Protein AF-A0A355F9Q8-F1 (afdb_monomer_lite)

Foldseek 3Di:
DDDDDDDDDDDDDDDDDDDDDDDDDDDDDDDDDDDDDDDDDDDDDDDDDDDDDPDDDPPVVVVPPDDDPPPPPPDPDDQWADFPVNQVVVLVVCFVVQAQWAQQFKDFPAQQAVHGEPPVQARVQGHGWGFHGWDDDFQWIWGATPPQKIKIKHQTGAKDWDKDFLPDDDDPQWGMWGQIPVRIITIIGGPVRHMDIYMDGNVCQCVDPVHVQFADECPDPPNDPVLLCVQCPPDDDDVQVVVPPRSHYGGDDD

pLDDT: mean 76.21, std 28.49, range [24.59, 98.81]

Secondary structure (DSSP, 8-state):
-------------------------------------------------------S-SSTTTTTS--------------S---HHHHHHHHHHHHHHHTT-BEEEEEES---SSS---HHHHHHHHTT-BEEEEEEETTEEEEEETTTEEEEEE-TTT-EEEEEETTSPPPTTEEEEEEETTSEEEEEE-TT---EEEEEEGGGGGGSTTTTT--B-TTSTT-SHHHHHHHHTT--S-HHHHHT-TTTBSS---

Structure (mmCIF, N/CA/C/O backbone):
data_AF-A0A355F9Q8-F1
#
_entry.id   AF-A0A355F9Q8-F1
#
loop_
_atom_site.group_PDB
_atom_site.id
_atom_site.type_symbol
_atom_site.label_atom_id
_atom_site.label_alt_id
_atom_site.label_comp_id
_atom_site.label_asym_id
_atom_site.label_entity_id
_atom_site.label_seq_id
_atom_site.pdbx_PDB_ins_code
_atom_site.Cartn_x
_atom_site.Cartn_y
_atom_site.Cartn_z
_atom_site.occupancy
_atom_site.B_iso_or_equiv
_atom_site.auth_seq_id
_atom_site.auth_comp_id
_atom_site.auth_asym_id
_atom_site.auth_atom_id
_atom_site.pdbx_PDB_model_num
ATOM 1 N N . ARG A 1 1 ? -20.442 43.229 -33.196 1.00 44.03 1 ARG A N 1
ATOM 2 C CA . ARG A 1 1 ? -20.095 44.607 -33.638 1.00 44.03 1 ARG A CA 1
ATOM 3 C C . ARG A 1 1 ? -21.041 45.575 -32.925 1.00 44.03 1 ARG A C 1
ATOM 5 O O . ARG A 1 1 ? -22.236 45.381 -33.080 1.00 44.03 1 ARG A O 1
ATOM 12 N N . ARG A 1 2 ? -20.494 46.591 -32.226 1.00 33.94 2 ARG A N 1
ATOM 13 C CA . ARG A 1 2 ? -21.169 47.585 -31.339 1.00 33.94 2 ARG A CA 1
ATOM 14 C C . ARG A 1 2 ? -21.669 46.959 -30.013 1.00 33.94 2 ARG A C 1
ATOM 16 O O . ARG A 1 2 ? -22.124 45.830 -30.055 1.00 33.94 2 ARG A O 1
ATOM 23 N N . LEU A 1 3 ? -21.558 47.541 -28.813 1.00 34.22 3 LEU A N 1
ATOM 24 C CA . LEU A 1 3 ? -21.302 48.907 -28.325 1.00 34.22 3 LEU A CA 1
ATOM 25 C C . LEU A 1 3 ? -20.506 48.876 -26.985 1.00 34.22 3 LEU A C 1
ATOM 27 O O . LEU A 1 3 ? -20.730 47.983 -26.179 1.00 34.22 3 LEU A O 1
ATOM 31 N N . VAL A 1 4 ? -19.619 49.872 -26.793 1.00 36.97 4 VAL A N 1
ATOM 32 C CA . VAL A 1 4 ? -19.469 50.811 -25.636 1.00 36.97 4 VAL A CA 1
ATOM 33 C C . VAL A 1 4 ? -19.690 50.238 -24.213 1.00 36.97 4 VAL A C 1
ATOM 35 O O . VAL A 1 4 ? -20.764 49.744 -23.923 1.00 36.97 4 VAL A O 1
ATOM 38 N N . GLY A 1 5 ? -18.793 50.290 -23.216 1.00 33.97 5 GLY A N 1
ATOM 39 C CA . GLY A 1 5 ? -17.791 51.291 -22.826 1.00 33.97 5 GLY A CA 1
ATOM 40 C C . GLY A 1 5 ? -18.244 52.043 -21.553 1.00 33.97 5 GLY A C 1
ATOM 41 O O . GLY A 1 5 ? -19.207 52.793 -21.639 1.00 33.97 5 GLY A O 1
ATOM 42 N N . ARG A 1 6 ? -17.574 51.854 -20.396 1.00 33.38 6 ARG A N 1
ATOM 43 C CA . ARG A 1 6 ? -17.512 52.744 -19.190 1.00 33.38 6 ARG A CA 1
ATOM 44 C C . ARG A 1 6 ? -16.682 52.037 -18.095 1.00 33.38 6 ARG A C 1
ATOM 46 O O . ARG A 1 6 ? -16.993 50.910 -17.745 1.00 33.38 6 ARG A O 1
ATOM 53 N N . LEU A 1 7 ? -15.472 52.484 -17.745 1.00 32.31 7 LEU A N 1
ATOM 54 C CA . LEU A 1 7 ? -15.058 53.612 -16.881 1.00 32.31 7 LEU A CA 1
ATOM 55 C C . LEU A 1 7 ? -15.289 53.420 -15.363 1.00 32.31 7 LEU A C 1
ATOM 57 O O . LEU A 1 7 ? -16.409 53.531 -14.891 1.00 32.31 7 LEU A O 1
ATOM 61 N N . ARG A 1 8 ? -14.146 53.238 -14.670 1.00 32.03 8 ARG A N 1
ATOM 62 C CA . ARG A 1 8 ? -13.655 53.806 -13.387 1.00 32.03 8 ARG A CA 1
ATOM 63 C C . ARG A 1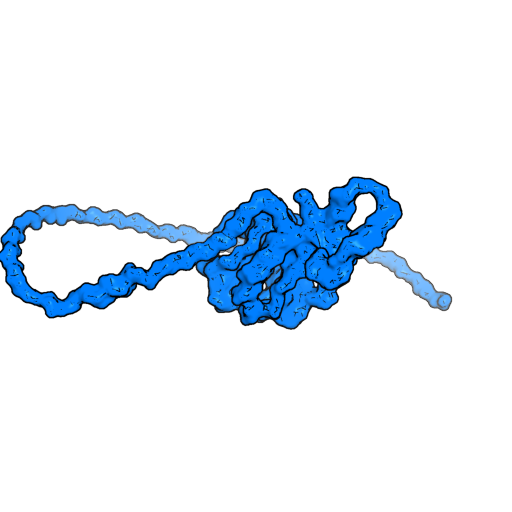 8 ? -14.576 53.890 -12.157 1.00 32.03 8 ARG A C 1
ATOM 65 O O . ARG A 1 8 ? -15.636 54.493 -12.206 1.00 32.03 8 ARG A O 1
ATOM 72 N N . GLY A 1 9 ? -14.004 53.542 -10.996 1.00 28.33 9 GLY A N 1
ATOM 73 C CA . GLY A 1 9 ? -14.391 54.154 -9.718 1.00 28.33 9 GLY A CA 1
ATOM 74 C C . GLY A 1 9 ? -13.983 53.372 -8.472 1.00 28.33 9 GLY A C 1
ATOM 75 O O . GLY A 1 9 ? -14.660 52.430 -8.089 1.00 28.33 9 GLY A O 1
ATOM 76 N N . SER A 1 10 ? -12.901 53.792 -7.814 1.00 34.09 10 SER A N 1
ATOM 77 C CA . SER A 1 10 ? -12.582 53.439 -6.424 1.00 34.09 10 SER A CA 1
ATOM 78 C C . SER A 1 10 ? -13.595 54.061 -5.463 1.00 34.09 10 SER A C 1
ATOM 80 O O . SER A 1 10 ? -13.978 55.193 -5.736 1.00 34.09 10 SER A O 1
ATOM 82 N N . GLN A 1 11 ? -13.875 53.453 -4.304 1.00 32.56 11 GLN A N 1
ATOM 83 C CA . GLN A 1 11 ? -14.013 54.159 -3.016 1.00 32.56 11 GLN A CA 1
ATOM 84 C C . GLN A 1 11 ? -14.010 53.182 -1.830 1.00 32.56 11 GLN A C 1
ATOM 86 O O . GLN A 1 11 ? -14.485 52.053 -1.904 1.00 32.56 11 GLN A O 1
ATOM 91 N N . ARG A 1 12 ? -13.406 53.664 -0.743 1.00 32.81 12 ARG A N 1
ATOM 92 C CA . ARG A 1 12 ? -13.287 53.065 0.588 1.00 32.81 12 ARG A CA 1
ATOM 93 C C . ARG A 1 12 ? -14.540 53.390 1.404 1.00 32.81 12 ARG A C 1
ATOM 95 O O . ARG A 1 12 ? -15.027 54.504 1.288 1.00 32.81 12 ARG A O 1
ATOM 102 N N . HIS A 1 13 ? -14.922 52.531 2.349 1.00 31.80 13 HIS A N 1
ATOM 103 C CA . HIS A 1 13 ? -15.615 52.970 3.566 1.00 31.80 13 HIS A CA 1
ATOM 104 C C . HIS A 1 13 ? -15.163 52.167 4.798 1.00 31.80 13 HIS A C 1
ATOM 106 O O . HIS A 1 13 ? -15.067 50.944 4.771 1.00 31.80 13 HIS A O 1
ATOM 112 N N . ARG A 1 14 ? -14.835 52.922 5.854 1.00 30.75 14 ARG A N 1
ATOM 113 C CA . ARG A 1 14 ? -14.599 52.526 7.255 1.00 30.75 14 ARG A CA 1
ATOM 114 C C . ARG A 1 14 ? -15.931 52.489 8.016 1.00 30.75 14 ARG A C 1
ATOM 116 O O . ARG A 1 14 ? -16.780 53.289 7.662 1.00 30.75 14 ARG A O 1
ATOM 123 N N . PHE A 1 15 ? -16.012 51.704 9.098 1.00 30.52 15 PHE A N 1
ATOM 124 C CA . PHE A 1 15 ? -16.562 51.999 10.453 1.00 30.52 15 PHE A CA 1
ATOM 125 C C . PHE A 1 15 ? -16.241 50.739 11.314 1.00 30.52 15 PHE A C 1
ATOM 127 O O . PHE A 1 15 ? -16.522 49.638 10.860 1.00 30.52 15 PHE A O 1
ATOM 134 N N . ALA A 1 16 ? -15.351 50.755 12.327 1.00 29.48 16 ALA A N 1
ATOM 135 C CA . ALA A 1 16 ? -15.519 51.165 13.744 1.00 29.48 16 ALA A CA 1
ATOM 136 C C . ALA A 1 16 ? -16.671 50.410 14.455 1.00 29.48 16 ALA A C 1
ATOM 138 O O . ALA A 1 16 ? -17.728 50.281 13.863 1.00 29.48 16 ALA A O 1
ATOM 139 N N . ALA A 1 17 ? -16.629 49.931 15.703 1.00 29.53 17 ALA A N 1
ATOM 140 C CA . ALA A 1 17 ? -15.652 49.801 16.789 1.00 29.53 17 ALA A CA 1
ATOM 141 C C . ALA A 1 17 ? -16.337 48.991 17.933 1.00 29.53 17 ALA A C 1
ATOM 143 O O . ALA A 1 17 ? -17.543 48.772 17.876 1.00 29.53 17 ALA A O 1
ATOM 144 N N . ALA A 1 18 ? -15.571 48.692 18.993 1.00 30.33 18 ALA A N 1
ATOM 145 C CA . ALA A 1 18 ? -15.987 48.507 20.399 1.00 30.33 18 ALA A CA 1
ATOM 146 C C . ALA A 1 18 ? -16.194 47.082 20.970 1.00 30.33 18 ALA A C 1
ATOM 148 O O . ALA A 1 18 ? -17.136 46.376 20.633 1.00 30.33 18 ALA A O 1
ATOM 149 N N . GLY A 1 19 ? -15.362 46.767 21.978 1.00 27.36 19 GLY A N 1
ATOM 150 C CA . GLY A 1 19 ? -15.856 46.306 23.285 1.00 27.36 19 GLY A CA 1
ATOM 151 C C . GLY A 1 19 ? -15.575 44.856 23.698 1.00 27.36 19 GLY A C 1
ATOM 152 O O . GLY A 1 19 ? -16.417 43.992 23.498 1.00 27.36 19 GLY A O 1
ATOM 153 N N . GLY A 1 20 ? -14.447 44.609 24.382 1.00 24.59 20 GLY A N 1
ATOM 154 C CA . GLY A 1 20 ? -14.385 43.575 25.441 1.00 24.59 20 GLY A CA 1
ATOM 155 C C . GLY A 1 20 ? -15.133 44.046 26.711 1.00 24.59 20 GLY A C 1
ATOM 156 O O . GLY A 1 20 ? -15.807 45.073 26.613 1.00 24.59 20 GLY A O 1
ATOM 157 N N . PRO A 1 21 ? -14.977 43.436 27.915 1.00 43.25 21 PRO A N 1
ATOM 158 C CA . PRO A 1 21 ? -13.879 42.551 28.334 1.00 43.25 21 PRO A CA 1
ATOM 159 C C . PRO A 1 21 ? -14.247 41.345 29.258 1.00 43.25 21 PRO A C 1
ATOM 161 O O . PRO A 1 21 ? -15.357 41.224 29.753 1.00 43.25 21 PRO A O 1
ATOM 164 N N . LEU A 1 22 ? -13.231 40.489 29.484 1.00 28.84 22 LEU A N 1
ATOM 165 C CA . LEU A 1 22 ? -12.793 39.830 30.741 1.00 28.84 22 LEU A CA 1
ATOM 166 C C . LEU A 1 22 ? -13.827 39.146 31.672 1.00 28.84 22 LEU A C 1
ATOM 168 O O . LEU A 1 22 ? -14.675 39.813 32.242 1.00 28.84 22 LEU A O 1
ATOM 172 N N . GLN A 1 23 ? -13.589 37.879 32.053 1.00 29.30 23 GLN A N 1
ATOM 173 C CA . GLN A 1 23 ? -12.795 37.557 33.258 1.00 29.30 23 GLN A CA 1
ATOM 174 C C . GLN A 1 23 ? -12.569 36.046 33.453 1.00 29.30 23 GLN A C 1
ATOM 176 O O . GLN A 1 23 ? -13.449 35.216 33.247 1.00 29.30 23 GLN A O 1
ATOM 181 N N . ALA A 1 24 ? -11.350 35.727 33.886 1.00 30.19 24 ALA A N 1
ATOM 182 C CA . ALA A 1 24 ? -10.883 34.436 34.372 1.00 30.19 24 ALA A CA 1
ATOM 183 C C . ALA A 1 24 ? -11.046 34.335 35.899 1.00 30.19 24 ALA A C 1
ATOM 185 O O . ALA A 1 24 ? -10.974 35.360 36.568 1.00 30.19 24 ALA A O 1
ATOM 186 N N . CYS A 1 25 ? -11.182 33.115 36.432 1.00 26.77 25 CYS A N 1
ATOM 187 C CA . CYS A 1 25 ? -10.863 32.659 37.803 1.00 26.77 25 CYS A CA 1
ATOM 188 C C . CYS A 1 25 ? -11.333 31.188 37.905 1.00 26.77 25 CYS A C 1
ATOM 190 O O . CYS A 1 25 ? -12.334 30.842 37.298 1.00 26.77 25 CYS A O 1
ATOM 192 N N . LEU A 1 26 ? -10.749 30.236 38.630 1.00 29.36 26 LEU A N 1
ATOM 193 C CA . LEU A 1 26 ? -9.599 30.174 39.523 1.00 29.36 26 LEU A CA 1
ATOM 194 C C . LEU A 1 26 ? -9.306 28.676 39.741 1.00 29.36 26 LEU A C 1
ATOM 196 O O . LEU A 1 26 ? -10.220 27.872 39.916 1.00 29.36 26 LEU A O 1
ATOM 200 N N . LEU A 1 27 ? -8.024 28.322 39.775 1.00 29.89 27 LEU A N 1
ATOM 201 C CA . LEU A 1 27 ? -7.518 27.059 40.310 1.00 29.89 27 LEU A CA 1
ATOM 202 C C . LEU A 1 27 ? -7.838 26.956 41.812 1.00 29.89 27 LEU A C 1
ATOM 204 O O . LEU A 1 27 ? -7.548 27.883 42.568 1.00 29.89 27 LEU A O 1
ATOM 208 N N . ARG A 1 28 ? -8.328 25.798 42.268 1.00 28.22 28 ARG A N 1
ATOM 209 C CA . ARG A 1 28 ? -8.276 25.394 43.682 1.00 28.22 28 ARG A CA 1
ATOM 210 C C . ARG A 1 28 ? -7.835 23.937 43.813 1.00 28.22 28 ARG A C 1
ATOM 212 O O . ARG A 1 28 ? -8.490 23.030 43.315 1.00 28.22 28 ARG A O 1
ATOM 219 N N . ARG A 1 29 ? -6.716 23.748 44.519 1.00 33.41 29 ARG A N 1
ATOM 220 C CA . ARG A 1 29 ? -6.329 22.500 45.196 1.00 33.41 29 ARG A CA 1
ATOM 221 C C . ARG A 1 29 ? -7.109 22.374 46.514 1.00 33.41 29 ARG A C 1
ATOM 223 O O . ARG A 1 29 ? -7.458 23.392 47.109 1.00 33.41 29 ARG A O 1
ATOM 230 N N . PRO A 1 30 ? -7.277 21.147 47.012 1.00 36.09 30 PRO A N 1
ATOM 231 C CA . PRO A 1 30 ? -6.766 20.780 48.339 1.00 36.09 30 PRO A CA 1
ATOM 232 C C . PRO A 1 30 ? -5.962 19.467 48.216 1.00 36.09 30 PRO A C 1
ATOM 234 O O . PRO A 1 30 ? -6.073 18.768 47.218 1.00 36.09 30 PRO A O 1
ATOM 237 N N . GLY A 1 31 ? -5.070 19.043 49.100 1.00 29.12 31 GLY A N 1
ATOM 238 C CA . GLY A 1 31 ? -4.847 19.312 50.515 1.00 29.12 31 GLY A CA 1
ATOM 239 C C . GLY A 1 31 ? -4.374 17.973 51.096 1.00 29.12 31 GLY A C 1
ATOM 240 O O . GLY A 1 31 ? -5.028 16.955 50.894 1.00 29.12 31 GLY A O 1
ATOM 241 N N . GLN A 1 32 ? -3.189 17.950 51.702 1.00 32.19 32 GLN A N 1
ATOM 242 C CA . GLN A 1 32 ? -2.597 16.766 52.326 1.00 32.19 32 GLN A CA 1
ATOM 243 C C . GLN A 1 32 ? -3.365 16.371 53.596 1.00 32.19 32 GLN A C 1
ATOM 245 O O . GLN A 1 32 ? -3.796 17.247 54.340 1.00 32.19 32 GLN A O 1
ATOM 250 N N . ALA A 1 33 ? -3.426 15.072 53.894 1.00 31.00 33 ALA A N 1
ATOM 251 C CA . ALA A 1 33 ? -3.584 14.572 55.257 1.00 31.00 33 ALA A CA 1
ATOM 252 C C . ALA A 1 33 ? -2.802 13.257 55.407 1.00 31.00 33 ALA A C 1
ATOM 254 O O . ALA A 1 33 ? -3.189 12.215 54.884 1.00 31.00 33 ALA A O 1
ATOM 255 N N . GLN A 1 34 ? -1.664 13.340 56.096 1.00 31.73 34 GLN A N 1
ATOM 256 C CA . GLN A 1 34 ? -1.017 12.206 56.748 1.00 31.73 34 GLN A CA 1
ATOM 257 C C . GLN A 1 34 ? -1.707 11.978 58.097 1.00 31.73 34 GLN A C 1
ATOM 259 O O . GLN A 1 34 ? -1.949 12.937 58.827 1.00 31.73 34 GLN A O 1
ATOM 264 N N . ALA A 1 35 ? -1.945 10.721 58.460 1.00 33.50 35 ALA A N 1
ATOM 265 C CA . ALA A 1 35 ? -2.163 10.325 59.844 1.00 33.50 35 ALA A CA 1
ATOM 266 C C . ALA A 1 35 ? -1.406 9.021 60.114 1.00 33.50 35 ALA A C 1
ATOM 268 O O . ALA A 1 35 ? -1.711 7.962 59.570 1.00 33.50 35 ALA A O 1
ATOM 269 N N . HIS A 1 36 ? -0.374 9.150 60.944 1.00 29.86 36 HIS A N 1
ATOM 270 C CA . HIS A 1 36 ? 0.238 8.075 61.708 1.00 29.86 36 HIS A CA 1
ATOM 271 C C . HIS A 1 36 ? -0.802 7.373 62.582 1.00 29.86 36 HIS A C 1
ATOM 273 O O . HIS A 1 36 ? -1.559 8.066 63.249 1.00 29.86 36 HIS A O 1
ATOM 279 N N . LEU A 1 37 ? -0.704 6.049 62.724 1.00 33.62 37 LEU A N 1
ATOM 280 C CA . LEU A 1 37 ? -0.862 5.378 64.017 1.00 33.62 37 LEU A CA 1
ATOM 281 C C . LEU A 1 37 ? 0.046 4.139 64.082 1.00 33.62 37 LEU A C 1
ATOM 283 O O . LEU A 1 37 ? 0.273 3.441 63.097 1.00 33.62 37 LEU A O 1
ATOM 287 N N . ARG A 1 38 ? 0.641 3.973 65.264 1.00 29.84 38 ARG A N 1
ATOM 288 C CA . ARG A 1 38 ? 1.669 3.009 65.672 1.00 29.84 38 ARG A CA 1
ATOM 289 C C . ARG A 1 38 ? 1.048 1.741 66.268 1.00 29.84 38 ARG A C 1
ATOM 291 O O . ARG A 1 38 ? -0.009 1.827 66.878 1.00 29.84 38 ARG A O 1
ATOM 298 N N . GLY A 1 39 ? 1.859 0.676 66.288 1.00 28.25 39 GLY A N 1
ATOM 299 C CA . GLY A 1 39 ? 1.867 -0.382 67.319 1.00 28.25 39 GLY A CA 1
ATOM 300 C C . GLY A 1 39 ? 0.901 -1.542 67.053 1.00 28.25 39 GLY A C 1
ATOM 301 O O . GLY A 1 39 ? -0.156 -1.334 66.490 1.00 28.25 39 GLY A O 1
ATOM 302 N N . SER A 1 40 ? 1.179 -2.796 67.406 1.00 32.66 40 SER A N 1
ATOM 303 C CA . SER A 1 40 ? 2.244 -3.384 68.224 1.00 32.66 40 SER A CA 1
ATOM 304 C C . SER A 1 40 ? 2.240 -4.912 68.053 1.00 32.66 40 SER A C 1
ATOM 306 O O . SER A 1 40 ? 1.267 -5.503 67.599 1.00 32.66 40 SER A O 1
ATOM 308 N N . ARG A 1 41 ? 3.364 -5.525 68.430 1.00 31.02 41 ARG A N 1
ATOM 309 C CA . ARG A 1 41 ? 3.698 -6.958 68.414 1.00 31.02 41 ARG A CA 1
ATOM 310 C C . ARG A 1 41 ? 2.878 -7.816 69.398 1.00 31.02 41 ARG A C 1
ATOM 312 O O . ARG A 1 41 ? 2.471 -7.316 70.439 1.00 31.02 41 ARG A O 1
ATOM 319 N N . GLY A 1 42 ? 2.840 -9.124 69.117 1.00 29.66 42 GLY A N 1
ATOM 320 C CA . GLY A 1 42 ? 2.604 -10.253 70.043 1.00 29.66 42 GLY A CA 1
ATOM 321 C C . GLY A 1 42 ? 2.293 -11.518 69.221 1.00 29.66 42 GLY A C 1
ATOM 322 O O . GLY A 1 42 ? 1.251 -11.554 68.589 1.00 29.66 42 GLY A O 1
ATOM 323 N N . HIS A 1 43 ? 3.236 -12.396 68.853 1.00 29.30 43 HIS A N 1
ATOM 324 C CA . HIS A 1 43 ? 3.901 -13.486 69.597 1.00 29.30 43 HIS A CA 1
ATOM 325 C C . HIS A 1 43 ? 2.979 -14.567 70.197 1.00 29.30 43 HIS A C 1
ATOM 327 O O . HIS A 1 43 ? 2.288 -14.306 71.173 1.00 29.30 43 HIS A O 1
ATOM 333 N N . GLY A 1 44 ? 3.128 -15.796 69.675 1.00 27.28 44 GLY A N 1
ATOM 334 C CA . GLY A 1 44 ? 3.097 -17.045 70.449 1.00 27.28 44 GLY A CA 1
ATOM 335 C C . GLY A 1 44 ? 1.880 -17.955 70.255 1.00 27.28 44 GLY A C 1
ATOM 336 O O . GLY A 1 44 ? 0.768 -17.561 70.578 1.00 27.28 44 GLY A O 1
ATOM 337 N N . GLY A 1 45 ? 2.118 -19.199 69.819 1.00 28.95 45 GLY A N 1
ATOM 338 C CA . GLY A 1 45 ? 1.167 -20.304 69.996 1.00 28.95 45 GLY A CA 1
ATOM 339 C C . GLY A 1 45 ? 1.252 -21.399 68.936 1.00 28.95 45 GLY A C 1
ATOM 340 O O . GLY A 1 45 ? 0.506 -21.371 67.965 1.00 28.95 45 GLY A O 1
ATOM 341 N N . GLU A 1 46 ? 2.159 -22.359 69.129 1.00 29.88 46 GLU A N 1
ATOM 342 C CA . GLU A 1 46 ? 2.182 -23.641 68.417 1.00 29.88 46 GLU A CA 1
ATOM 343 C C . GLU A 1 46 ? 0.976 -24.514 68.799 1.00 29.88 46 GLU A C 1
ATOM 345 O O . GLU A 1 46 ? 0.547 -24.529 69.951 1.00 29.88 46 GLU A O 1
ATOM 350 N N . GLY A 1 47 ? 0.484 -25.303 67.844 1.00 29.91 47 GLY A N 1
ATOM 351 C CA . GLY A 1 47 ? -0.505 -26.354 68.074 1.00 29.91 47 GLY A CA 1
ATOM 352 C C . GLY A 1 47 ? -0.681 -27.198 66.817 1.00 29.91 47 GLY A C 1
ATOM 353 O O . GLY A 1 47 ? -1.331 -26.779 65.865 1.00 29.91 47 GLY A O 1
ATOM 354 N N . ARG A 1 48 ? -0.036 -28.368 66.791 1.00 30.81 48 ARG A N 1
ATOM 355 C CA . ARG A 1 48 ? -0.270 -29.432 65.807 1.00 30.81 48 ARG A CA 1
ATOM 356 C C . ARG A 1 48 ? -1.607 -30.099 66.114 1.00 30.81 48 ARG A C 1
ATOM 358 O O . ARG A 1 48 ? -1.779 -30.532 67.242 1.00 30.81 48 ARG A O 1
ATOM 365 N N . GLU A 1 49 ? -2.429 -30.329 65.096 1.00 32.59 49 GLU A N 1
ATOM 366 C CA . GLU A 1 49 ? -3.272 -31.524 65.016 1.00 32.59 49 GLU A CA 1
ATOM 367 C C . GLU A 1 49 ? -3.631 -31.823 63.556 1.00 32.59 49 GLU A C 1
ATOM 369 O O . GLU A 1 49 ? -3.759 -30.932 62.717 1.00 32.59 49 GLU A O 1
ATOM 374 N N . GLN A 1 50 ? -3.635 -33.114 63.242 1.00 29.66 50 GLN A N 1
ATOM 375 C CA . GLN A 1 50 ? -3.754 -33.688 61.910 1.00 29.66 50 GLN A CA 1
ATOM 376 C C . GLN A 1 50 ? -5.213 -34.040 61.611 1.00 29.66 50 GLN A C 1
ATOM 378 O O . GLN A 1 50 ? -5.903 -34.538 62.490 1.00 29.66 50 GLN A O 1
ATOM 383 N N . GLY A 1 51 ? -5.583 -33.944 60.332 1.00 28.70 51 GLY A N 1
ATOM 384 C CA . GLY A 1 51 ? -6.530 -34.869 59.708 1.00 28.70 51 GLY A CA 1
ATOM 385 C C . GLY A 1 51 ? -7.988 -34.422 59.655 1.00 28.70 51 GLY A C 1
ATOM 386 O O . GLY A 1 51 ? -8.683 -34.476 60.652 1.00 28.70 51 GLY A O 1
ATOM 387 N N . GLU A 1 52 ? -8.424 -34.070 58.442 1.00 31.80 52 GLU A N 1
ATOM 388 C CA . GLU A 1 52 ? -9.723 -34.370 57.801 1.00 31.80 52 GLU A CA 1
ATOM 389 C C . GLU A 1 52 ? -10.183 -33.181 56.951 1.00 31.80 52 GLU A C 1
ATOM 391 O O . GLU A 1 52 ? -10.239 -32.046 57.408 1.00 31.80 52 GLU A O 1
ATOM 396 N N . GLY A 1 53 ? -10.480 -33.431 55.673 1.00 30.50 53 GLY A N 1
ATOM 397 C CA . GLY A 1 53 ? -10.968 -32.384 54.767 1.00 30.50 53 GLY A CA 1
ATOM 398 C C . GLY A 1 53 ? -10.517 -32.535 53.322 1.00 30.50 53 GLY A C 1
ATOM 399 O O . GLY A 1 53 ? -10.030 -31.598 52.700 1.00 30.50 53 GLY A O 1
ATOM 400 N N . ARG A 1 54 ? -10.649 -33.747 52.786 1.00 36.50 54 ARG A N 1
ATOM 401 C CA . ARG A 1 54 ? -10.499 -34.057 51.367 1.00 36.50 54 ARG A CA 1
ATOM 402 C C . ARG A 1 54 ? -11.809 -33.708 50.658 1.00 36.50 54 ARG A C 1
ATOM 404 O O . ARG A 1 54 ? -12.685 -34.555 50.610 1.00 36.50 54 ARG A O 1
ATOM 411 N N . LEU A 1 55 ? -11.929 -32.499 50.119 1.00 42.78 55 LEU A N 1
ATOM 412 C CA . LEU A 1 55 ? -12.661 -32.146 48.890 1.00 42.78 55 LEU A CA 1
ATOM 413 C C . LEU A 1 55 ? -12.476 -30.636 48.666 1.00 42.78 55 LEU A C 1
ATOM 415 O O . LEU A 1 55 ? -12.423 -29.893 49.629 1.00 42.78 55 LEU A O 1
ATOM 419 N N . GLU A 1 56 ? -12.389 -30.200 47.410 1.00 44.88 56 GLU A N 1
ATOM 420 C CA . GLU A 1 56 ? -12.083 -28.818 46.980 1.00 44.88 56 GLU A CA 1
ATOM 421 C C . GLU A 1 56 ? -10.601 -28.424 46.994 1.00 44.88 56 GLU A C 1
ATOM 423 O O . GLU A 1 56 ? -10.157 -27.660 47.837 1.00 44.88 56 GLU A O 1
ATOM 428 N N . ASN A 1 57 ? -9.822 -28.912 46.015 1.00 47.03 57 ASN A N 1
ATOM 429 C CA . ASN A 1 57 ? -8.695 -28.140 45.443 1.00 47.03 57 ASN A CA 1
ATOM 430 C C . ASN A 1 57 ? -8.078 -28.731 44.153 1.00 47.03 57 ASN A C 1
ATOM 432 O O . ASN A 1 57 ? -6.940 -28.421 43.807 1.00 47.03 57 ASN A O 1
ATOM 436 N N . HIS A 1 58 ? -8.814 -29.546 43.381 1.00 43.81 58 HIS A N 1
ATOM 437 C CA . HIS A 1 58 ? -8.266 -30.182 42.168 1.00 43.81 58 HIS A CA 1
ATOM 438 C C . HIS A 1 58 ? -8.755 -29.634 40.815 1.00 43.81 58 HIS A C 1
ATOM 440 O O . HIS A 1 58 ? -8.174 -29.996 39.796 1.00 43.81 58 HIS A O 1
ATOM 446 N N . LEU A 1 59 ? -9.708 -28.691 40.761 1.00 39.47 59 LEU A N 1
ATOM 447 C CA . LEU A 1 59 ? -10.063 -28.028 39.489 1.00 39.47 59 LEU A CA 1
ATOM 448 C C . LEU A 1 59 ? -9.220 -26.769 39.195 1.00 39.47 59 LEU A C 1
ATOM 450 O O . LEU A 1 59 ? -8.984 -26.432 38.036 1.00 39.47 59 LEU A O 1
ATOM 454 N N . ALA A 1 60 ? -8.699 -26.101 40.230 1.00 44.69 60 ALA A N 1
ATOM 455 C CA . ALA A 1 60 ? -7.893 -24.882 40.086 1.00 44.69 60 ALA A CA 1
ATOM 456 C C . ALA A 1 60 ? -6.434 -25.145 39.654 1.00 44.69 60 ALA A C 1
ATOM 458 O O . ALA A 1 60 ? -5.749 -24.231 39.188 1.00 44.69 60 ALA A O 1
ATOM 459 N N . LEU A 1 61 ? -5.960 -26.391 39.768 1.00 41.97 61 LEU A N 1
ATOM 460 C CA . LEU A 1 61 ? -4.610 -26.789 39.358 1.00 41.97 61 LEU A CA 1
ATOM 461 C C . LEU A 1 61 ? -4.563 -27.351 37.924 1.00 41.97 61 LEU A C 1
ATOM 463 O O . LEU A 1 61 ? -3.517 -27.296 37.285 1.00 41.97 61 LEU A O 1
ATOM 467 N N . PHE A 1 62 ? -5.697 -27.810 37.379 1.00 39.81 62 PHE A N 1
ATOM 468 C CA . PHE A 1 62 ? -5.777 -28.356 36.017 1.00 39.81 62 PHE A CA 1
ATOM 469 C C . PHE A 1 62 ? -6.049 -27.282 34.941 1.00 39.81 62 PHE A C 1
ATOM 471 O O . PHE A 1 62 ? -5.663 -27.441 33.788 1.00 39.81 62 PHE A O 1
ATOM 478 N N . LEU A 1 63 ? -6.612 -26.125 35.315 1.00 40.09 63 LEU A N 1
ATOM 479 C CA . LEU A 1 63 ? -6.837 -24.981 34.410 1.00 40.09 63 LEU A CA 1
ATOM 480 C C . LEU A 1 63 ? -5.679 -23.962 34.379 1.00 40.09 63 LEU A C 1
ATOM 482 O O . LEU A 1 63 ? -5.818 -22.866 33.836 1.00 40.09 63 LEU A O 1
ATOM 486 N N . ARG A 1 64 ? -4.514 -24.321 34.933 1.00 41.44 64 ARG A N 1
ATOM 487 C CA . ARG A 1 64 ? -3.292 -23.494 34.937 1.00 41.44 64 ARG A CA 1
ATOM 488 C C . ARG A 1 64 ? -2.203 -23.955 33.964 1.00 41.44 64 ARG A C 1
ATOM 490 O O . ARG A 1 64 ? -1.131 -23.360 33.956 1.00 41.44 64 ARG A O 1
ATOM 497 N N . LEU A 1 65 ? -2.473 -24.952 33.116 1.00 43.44 65 LEU A N 1
ATOM 498 C CA . LEU A 1 65 ? -1.455 -25.549 32.240 1.00 43.44 65 LEU A CA 1
ATOM 499 C C . LEU A 1 65 ? -1.672 -25.411 30.727 1.00 43.44 65 LEU A C 1
ATOM 501 O O . LEU A 1 65 ? -0.832 -25.888 29.977 1.00 43.44 65 LEU A O 1
ATOM 505 N N . PHE A 1 66 ? -2.696 -24.699 30.245 1.00 46.41 66 PHE A N 1
ATOM 506 C CA . PHE A 1 66 ? -2.819 -24.427 28.804 1.00 46.41 66 PHE A CA 1
ATOM 507 C C . PHE A 1 66 ? -3.343 -23.021 28.500 1.00 46.41 66 PHE A C 1
ATOM 509 O O . PHE A 1 66 ? -4.525 -22.795 28.263 1.00 46.41 66 PHE A O 1
ATOM 516 N N . ARG A 1 67 ? -2.413 -22.066 28.428 1.00 36.38 67 ARG A N 1
ATOM 517 C CA . ARG A 1 67 ? -2.534 -20.891 27.558 1.00 36.38 67 ARG A CA 1
ATOM 518 C C . ARG A 1 67 ? -1.164 -20.619 26.936 1.00 36.38 67 ARG A C 1
ATOM 520 O O . ARG A 1 67 ? -0.313 -20.048 27.617 1.00 36.38 67 ARG A O 1
ATOM 527 N N . PRO A 1 68 ? -0.909 -21.008 25.674 1.00 37.38 68 PRO A N 1
ATOM 528 C CA . PRO A 1 68 ? 0.257 -20.481 24.991 1.00 37.38 68 PRO A CA 1
ATOM 529 C C . PRO A 1 68 ? 0.044 -18.969 24.810 1.00 37.38 68 PRO A C 1
ATOM 531 O O . PRO A 1 68 ? -1.031 -18.547 24.370 1.00 37.38 68 PRO A O 1
ATOM 534 N N . PRO A 1 69 ? 1.023 -18.117 25.153 1.00 39.91 69 PRO A N 1
ATOM 535 C CA . PRO A 1 69 ? 0.953 -16.722 24.777 1.00 39.91 69 PRO A CA 1
ATOM 536 C C . PRO A 1 69 ? 1.107 -16.669 23.258 1.00 39.91 69 PRO A C 1
ATOM 538 O O . PRO A 1 69 ? 2.159 -17.015 22.721 1.00 39.91 69 PRO A O 1
ATOM 541 N N . VAL A 1 70 ? 0.064 -16.227 22.556 1.00 45.50 70 VAL A N 1
ATOM 542 C CA . VAL A 1 70 ? 0.139 -15.899 21.130 1.00 45.50 70 VAL A CA 1
ATOM 543 C C . VAL A 1 70 ? 0.997 -14.636 20.997 1.00 45.50 70 VAL A C 1
ATOM 545 O O . VAL A 1 70 ? 0.508 -13.515 20.900 1.00 45.50 70 VAL A O 1
ATOM 548 N N . LYS A 1 71 ? 2.320 -14.801 21.075 1.00 36.59 71 LYS A N 1
ATOM 549 C CA . LYS A 1 71 ? 3.298 -13.791 20.669 1.00 36.59 71 LYS A CA 1
ATOM 550 C C . LYS A 1 71 ? 3.500 -13.926 19.171 1.00 36.59 71 LYS A C 1
ATOM 552 O O . LYS A 1 71 ? 4.551 -14.363 18.713 1.00 36.59 71 LYS A O 1
ATOM 557 N N . THR A 1 72 ? 2.510 -13.514 18.399 1.00 37.75 72 THR A N 1
ATOM 558 C CA . THR A 1 72 ? 2.687 -13.401 16.955 1.00 37.75 72 THR A CA 1
ATOM 559 C C . THR A 1 72 ? 3.351 -12.063 16.649 1.00 37.75 72 THR A C 1
ATOM 561 O O . THR A 1 72 ? 2.723 -11.107 16.206 1.00 37.75 72 THR A O 1
ATOM 564 N N . ARG A 1 73 ? 4.650 -11.956 16.947 1.00 38.62 73 ARG A N 1
ATOM 565 C CA . ARG A 1 73 ? 5.496 -10.900 16.383 1.00 38.62 73 ARG A CA 1
ATOM 566 C C . ARG A 1 73 ? 6.008 -11.390 15.035 1.00 38.62 73 ARG A C 1
ATOM 568 O O . ARG A 1 73 ? 7.112 -11.914 14.953 1.00 38.62 73 ARG A O 1
ATOM 575 N N . PHE A 1 74 ? 5.233 -11.184 13.976 1.00 39.50 74 PHE A N 1
ATOM 576 C CA . PHE A 1 74 ? 5.797 -11.203 12.628 1.00 39.50 74 PHE A CA 1
ATOM 577 C C . PHE A 1 74 ? 6.472 -9.855 12.379 1.00 39.50 74 PHE A C 1
ATOM 579 O O . PHE A 1 74 ? 5.885 -8.918 11.851 1.00 39.50 74 PHE A O 1
ATOM 586 N N . ALA A 1 75 ? 7.715 -9.738 12.837 1.00 39.28 75 ALA A N 1
ATOM 587 C CA . ALA A 1 75 ? 8.623 -8.705 12.370 1.00 39.28 75 ALA A CA 1
ATOM 588 C C . ALA A 1 75 ? 9.661 -9.403 11.496 1.00 39.28 75 ALA A C 1
ATOM 590 O O . ALA A 1 75 ? 10.665 -9.895 12.004 1.00 39.28 75 ALA A O 1
ATOM 591 N N . LEU A 1 76 ? 9.404 -9.468 10.188 1.00 41.38 76 LEU A N 1
ATOM 592 C CA . LEU A 1 76 ? 10.461 -9.751 9.223 1.00 41.38 76 LEU A CA 1
ATOM 593 C C . LEU A 1 76 ? 11.446 -8.584 9.306 1.00 41.38 76 LEU A C 1
ATOM 595 O O . LEU A 1 76 ? 11.194 -7.488 8.808 1.00 41.38 76 LEU A O 1
ATOM 599 N N . GLN A 1 77 ? 12.530 -8.789 10.048 1.00 40.84 77 GLN A N 1
ATOM 600 C CA . GLN A 1 77 ? 13.643 -7.858 10.085 1.00 40.84 77 GLN A CA 1
ATOM 601 C C . GLN A 1 77 ? 14.466 -8.076 8.819 1.00 40.84 77 GLN A C 1
ATOM 603 O O . GLN A 1 77 ? 15.407 -8.860 8.818 1.00 40.84 77 GLN A O 1
ATOM 608 N N . SER A 1 78 ? 14.098 -7.376 7.747 1.00 40.44 78 SER A N 1
ATOM 609 C CA . SER A 1 78 ? 15.030 -7.107 6.658 1.00 40.44 78 SER A CA 1
ATOM 610 C C . SER A 1 78 ? 15.577 -5.687 6.855 1.00 40.44 78 SER A C 1
ATOM 612 O O . SER A 1 78 ? 14.783 -4.750 6.984 1.00 40.44 78 SER A O 1
ATOM 614 N N . PRO A 1 79 ? 16.905 -5.493 6.959 1.00 44.59 79 PRO A N 1
ATOM 615 C CA . PRO A 1 79 ? 17.520 -4.165 7.003 1.00 44.59 79 PRO A CA 1
ATOM 616 C C . PRO A 1 79 ? 17.489 -3.452 5.637 1.00 44.59 79 PRO A C 1
ATOM 618 O O . PRO A 1 79 ? 17.915 -2.301 5.543 1.00 44.59 79 PRO A O 1
ATOM 621 N N . ALA A 1 80 ? 16.995 -4.117 4.589 1.00 52.50 80 ALA A N 1
ATOM 622 C CA . ALA A 1 80 ? 16.883 -3.579 3.242 1.00 52.50 80 ALA A CA 1
ATOM 623 C C . ALA A 1 80 ? 15.531 -2.885 2.999 1.00 52.50 80 ALA A C 1
ATOM 625 O O . ALA A 1 80 ? 14.523 -3.184 3.640 1.00 52.50 80 ALA A O 1
ATOM 626 N N . MET A 1 81 ? 15.549 -1.930 2.067 1.00 61.62 81 MET A N 1
ATOM 627 C CA . MET A 1 81 ? 14.376 -1.238 1.534 1.00 61.62 81 MET A CA 1
ATOM 628 C C . MET A 1 81 ? 13.282 -2.260 1.182 1.00 61.62 81 MET A C 1
ATOM 630 O O . MET A 1 81 ? 13.592 -3.195 0.456 1.00 61.62 81 MET A O 1
ATOM 634 N N . PRO A 1 82 ? 12.037 -2.125 1.681 1.00 77.19 82 PRO A N 1
ATOM 635 C CA . PRO A 1 82 ? 10.947 -2.998 1.268 1.00 77.19 82 PRO A CA 1
ATOM 636 C C . PRO A 1 82 ? 10.779 -2.982 -0.254 1.00 77.19 82 PRO A C 1
ATOM 638 O O . PRO A 1 82 ? 10.395 -1.964 -0.839 1.00 77.19 82 PRO A O 1
ATOM 641 N N . GLU A 1 83 ? 11.085 -4.110 -0.885 1.00 86.56 83 GLU A N 1
ATOM 642 C CA . GLU A 1 83 ? 10.915 -4.315 -2.313 1.00 86.56 83 GLU A CA 1
ATOM 643 C C . GLU A 1 83 ? 9.584 -5.024 -2.578 1.00 86.56 83 GLU A C 1
ATOM 645 O O . GLU A 1 83 ? 8.734 -5.193 -1.696 1.00 86.56 83 GLU A O 1
ATOM 650 N N . LEU A 1 84 ? 9.366 -5.424 -3.831 1.00 90.38 84 LEU A N 1
ATOM 651 C CA . LEU A 1 84 ? 8.166 -6.158 -4.210 1.00 90.38 84 LEU A CA 1
ATOM 652 C C . LEU A 1 84 ? 7.928 -7.416 -3.357 1.00 90.38 84 LEU A C 1
ATOM 654 O O . LEU A 1 84 ? 6.788 -7.581 -2.911 1.00 90.38 84 LEU A O 1
ATOM 658 N N . PRO A 1 85 ? 8.927 -8.287 -3.095 1.00 90.00 85 PRO A N 1
ATOM 659 C CA . PRO A 1 85 ? 8.709 -9.489 -2.296 1.00 90.00 85 PRO A CA 1
ATOM 660 C C . PRO A 1 85 ? 8.225 -9.179 -0.877 1.00 90.00 85 PRO A C 1
ATOM 662 O O . PRO A 1 85 ? 7.257 -9.783 -0.420 1.00 90.00 85 PRO A O 1
ATOM 665 N N . GLU A 1 86 ? 8.829 -8.208 -0.189 1.00 90.88 86 GLU A N 1
ATOM 666 C CA . GLU A 1 86 ? 8.427 -7.814 1.163 1.00 90.88 86 GLU A CA 1
ATOM 667 C C . GLU A 1 86 ? 7.003 -7.256 1.185 1.00 90.88 86 GLU A C 1
ATOM 669 O O . GLU A 1 86 ? 6.226 -7.590 2.084 1.00 90.88 86 GLU A O 1
ATOM 674 N N . VAL A 1 87 ? 6.632 -6.442 0.190 1.00 93.81 87 VAL A N 1
ATOM 675 C CA . VAL A 1 87 ? 5.268 -5.902 0.083 1.00 93.81 87 VAL A CA 1
ATOM 676 C C . VAL A 1 87 ? 4.263 -7.020 -0.209 1.00 93.81 87 VAL A C 1
ATOM 678 O O . VAL A 1 87 ? 3.170 -7.010 0.353 1.00 93.81 87 VAL A O 1
ATOM 681 N N . GLU A 1 88 ? 4.613 -8.009 -1.033 1.00 94.50 88 GLU A N 1
ATOM 682 C CA . GLU A 1 88 ? 3.741 -9.156 -1.318 1.00 94.50 88 GLU A CA 1
ATOM 683 C C . GLU A 1 88 ? 3.568 -10.069 -0.098 1.00 94.50 88 GLU A C 1
ATOM 685 O O . GLU A 1 88 ? 2.454 -10.504 0.196 1.00 94.50 88 GLU A O 1
ATOM 690 N N . VAL A 1 89 ? 4.637 -10.325 0.659 1.00 94.56 89 VAL A N 1
ATOM 691 C CA . VAL A 1 89 ? 4.556 -11.075 1.921 1.00 94.56 89 VAL A CA 1
ATOM 692 C C . VAL A 1 89 ? 3.694 -10.321 2.936 1.00 94.56 89 VAL A C 1
ATOM 694 O O . VAL A 1 89 ? 2.825 -10.916 3.580 1.00 94.56 89 VAL A O 1
ATOM 697 N N . LEU A 1 90 ? 3.862 -9.000 3.039 1.00 94.94 90 LEU A N 1
ATOM 698 C CA . LEU A 1 90 ? 3.010 -8.162 3.876 1.00 94.94 90 LEU A CA 1
ATOM 699 C C . LEU A 1 90 ? 1.540 -8.244 3.437 1.00 94.94 90 LEU A C 1
ATOM 701 O O . LEU A 1 90 ? 0.672 -8.475 4.273 1.00 94.94 90 LEU A O 1
ATOM 705 N N . ARG A 1 91 ? 1.253 -8.125 2.135 1.00 96.75 91 ARG A N 1
ATOM 706 C CA . ARG A 1 91 ? -0.103 -8.257 1.583 1.00 96.75 91 ARG A CA 1
ATOM 707 C C . ARG A 1 91 ? -0.733 -9.596 1.979 1.00 96.75 91 ARG A C 1
ATOM 709 O O . ARG A 1 91 ? -1.812 -9.597 2.563 1.00 96.75 91 ARG A O 1
ATOM 716 N N . ARG A 1 92 ? -0.038 -10.712 1.728 1.00 96.19 92 ARG A N 1
ATOM 717 C CA . ARG A 1 92 ? -0.503 -12.077 2.050 1.00 96.19 92 ARG A CA 1
ATOM 718 C C . ARG A 1 92 ? -0.722 -12.304 3.541 1.00 96.19 92 ARG A C 1
ATOM 720 O O . ARG A 1 92 ? -1.642 -13.016 3.913 1.00 96.19 92 ARG A O 1
ATOM 727 N N . SER A 1 93 ? 0.125 -11.724 4.390 1.00 96.38 93 SER A N 1
ATOM 728 C CA . SER A 1 93 ? -0.009 -11.862 5.846 1.00 96.38 93 SER A CA 1
ATOM 729 C C . SER A 1 93 ? -1.150 -11.027 6.430 1.00 96.38 93 SER A C 1
ATOM 731 O O . SER A 1 93 ? -1.741 -11.427 7.428 1.00 96.38 93 SER A O 1
ATOM 733 N N . LEU A 1 94 ? -1.478 -9.883 5.824 1.00 97.06 94 LEU A N 1
ATOM 734 C CA . LEU A 1 94 ? -2.565 -9.017 6.280 1.00 97.06 94 LEU A CA 1
ATOM 735 C C . LEU A 1 94 ? -3.931 -9.423 5.721 1.00 97.06 94 LEU A C 1
ATOM 737 O O . LEU A 1 94 ? -4.935 -9.258 6.406 1.00 97.06 94 LEU A O 1
ATOM 741 N N . GLU A 1 95 ? -3.982 -9.934 4.492 1.00 97.38 95 GLU A N 1
ATOM 742 C CA . GLU A 1 95 ? -5.226 -10.233 3.775 1.00 97.38 95 GLU A CA 1
ATOM 743 C C . GLU A 1 95 ? -6.233 -11.078 4.585 1.00 97.38 95 GLU A C 1
ATOM 745 O O . GLU A 1 95 ? -7.369 -10.616 4.717 1.00 97.38 95 GLU A O 1
ATOM 750 N N . PRO A 1 96 ? -5.852 -12.202 5.233 1.00 97.44 96 PRO A N 1
ATOM 751 C CA . PRO A 1 96 ? -6.781 -13.026 6.017 1.00 97.44 96 PRO A CA 1
ATOM 752 C C . PRO A 1 96 ? -7.380 -12.327 7.243 1.00 97.44 96 PRO A C 1
ATOM 754 O O . PRO A 1 96 ? -8.342 -12.818 7.825 1.00 97.44 96 PRO A O 1
ATOM 757 N N . HIS A 1 97 ? -6.776 -11.223 7.681 1.00 96.31 97 HIS A N 1
ATOM 758 C CA . HIS A 1 97 ? -7.193 -10.481 8.867 1.00 96.31 97 HIS A CA 1
ATOM 759 C C . HIS A 1 97 ? -7.919 -9.178 8.538 1.00 96.31 97 HIS A C 1
ATOM 761 O O . HIS A 1 97 ? -8.542 -8.602 9.423 1.00 96.31 97 HIS A O 1
ATOM 767 N N . LEU A 1 98 ? -7.788 -8.684 7.305 1.00 97.44 98 LEU A N 1
ATOM 768 C CA . LEU A 1 98 ? -8.368 -7.410 6.893 1.00 97.44 98 LEU A CA 1
ATOM 769 C C . LEU A 1 98 ? -9.588 -7.591 5.999 1.00 97.44 98 LEU A C 1
ATOM 771 O O . LEU A 1 98 ? -10.549 -6.853 6.168 1.00 97.44 98 LEU A O 1
ATOM 775 N N . VAL A 1 99 ? -9.557 -8.526 5.046 1.00 98.50 99 VAL A N 1
ATOM 776 C CA . VAL A 1 99 ? -10.654 -8.688 4.081 1.00 98.50 99 VAL A CA 1
ATOM 777 C C . VAL A 1 99 ? -11.931 -9.140 4.793 1.00 98.50 99 VAL A C 1
ATOM 779 O O . VAL A 1 99 ? -11.906 -10.065 5.601 1.00 98.50 99 VAL A O 1
ATOM 782 N N . GLY A 1 100 ? -13.043 -8.465 4.495 1.00 98.31 100 GLY A N 1
ATOM 783 C CA . GLY A 1 100 ? -14.341 -8.638 5.153 1.00 98.31 100 GLY A CA 1
ATOM 784 C C . GLY A 1 100 ? -14.492 -7.866 6.470 1.00 98.31 100 GLY A C 1
ATOM 785 O O . GLY A 1 100 ? -15.592 -7.793 7.017 1.00 98.31 100 GLY A O 1
ATOM 786 N N . ASP A 1 101 ? -13.422 -7.261 6.992 1.00 98.31 101 ASP A N 1
ATOM 787 C CA . ASP A 1 101 ? -13.496 -6.412 8.179 1.00 98.31 101 ASP A CA 1
ATOM 788 C C . ASP A 1 101 ? -13.831 -4.961 7.807 1.00 98.31 101 ASP A C 1
ATOM 790 O O . ASP A 1 101 ? -13.586 -4.493 6.692 1.00 98.31 101 ASP A O 1
ATOM 794 N N . ARG A 1 102 ? -14.388 -4.209 8.757 1.00 98.62 102 ARG A N 1
ATOM 795 C CA . ARG A 1 102 ? -14.766 -2.806 8.585 1.00 98.62 102 ARG A CA 1
ATOM 796 C C . ARG A 1 102 ? -13.795 -1.891 9.312 1.00 98.62 102 ARG A C 1
ATOM 798 O O . ARG A 1 102 ? -13.561 -2.049 10.504 1.00 98.62 102 ARG A O 1
ATOM 805 N N . ILE A 1 103 ? -13.313 -0.865 8.618 1.00 98.62 103 ILE A N 1
ATOM 806 C CA . ILE A 1 103 ? -12.570 0.237 9.230 1.00 98.62 103 ILE A CA 1
ATOM 807 C C . ILE A 1 103 ? -13.579 1.124 9.963 1.00 98.62 103 ILE A C 1
ATOM 809 O O . ILE A 1 103 ? -14.335 1.857 9.334 1.00 98.62 103 ILE A O 1
ATOM 813 N N . GLU A 1 104 ? -13.619 1.081 11.289 1.00 97.88 104 GLU A N 1
ATOM 814 C CA . GLU A 1 104 ? -14.527 1.912 12.091 1.00 97.88 104 GLU A CA 1
ATOM 815 C C . GLU A 1 104 ? -14.038 3.352 12.190 1.00 97.88 104 GLU A C 1
ATOM 817 O O . GLU A 1 104 ? -14.817 4.300 12.083 1.00 97.88 104 GLU A O 1
ATOM 822 N N . ARG A 1 105 ? -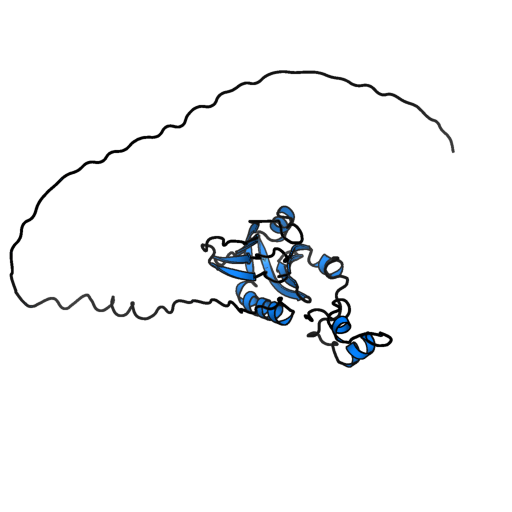12.728 3.521 12.381 1.00 96.81 105 ARG A N 1
ATOM 823 C CA . ARG A 1 105 ? -12.109 4.823 12.613 1.00 96.81 105 ARG A CA 1
ATOM 824 C C . ARG A 1 105 ? -10.745 4.896 11.953 1.00 96.81 105 ARG A C 1
ATOM 826 O O . ARG A 1 105 ? -9.990 3.930 11.933 1.00 96.81 105 ARG A O 1
ATOM 833 N N . VAL A 1 106 ? -10.414 6.085 11.467 1.00 98.12 106 VAL A N 1
ATOM 834 C CA . VAL A 1 106 ? -9.079 6.417 10.974 1.00 98.12 106 VAL A CA 1
ATOM 835 C C . VAL A 1 106 ? -8.481 7.480 11.876 1.00 98.12 106 VAL A C 1
ATOM 837 O O . VAL A 1 106 ? -9.082 8.529 12.100 1.00 98.12 106 VAL A O 1
ATOM 840 N N . GLU A 1 107 ? -7.279 7.224 12.365 1.00 96.88 107 GLU A N 1
ATOM 841 C CA . GLU A 1 107 ? -6.479 8.183 13.110 1.00 96.88 107 GLU A CA 1
ATOM 842 C C . GLU A 1 107 ? -5.234 8.526 12.309 1.00 96.88 107 GLU A C 1
ATOM 844 O O . GLU A 1 107 ? -4.524 7.656 11.818 1.00 96.88 107 GLU A O 1
ATOM 849 N N . VAL A 1 108 ? -4.950 9.817 12.196 1.00 97.56 108 VAL A N 1
ATOM 850 C CA . VAL A 1 108 ? -3.650 10.294 11.727 1.00 97.56 108 VAL A CA 1
ATOM 851 C C . VAL A 1 108 ? -2.984 10.932 12.947 1.00 97.56 108 VAL A C 1
ATOM 853 O O . VAL A 1 108 ? -3.505 11.887 13.513 1.00 97.56 108 VAL A O 1
ATOM 856 N N . HIS A 1 109 ? -1.877 10.399 13.437 1.00 94.88 109 HIS A N 1
ATOM 857 C CA . HIS A 1 109 ? -1.163 10.992 14.575 1.00 94.88 109 HIS A CA 1
ATOM 858 C C . HIS A 1 109 ? -0.193 12.066 14.093 1.00 94.88 109 HIS A C 1
ATOM 860 O O . HIS A 1 109 ? -0.107 13.143 14.677 1.00 94.88 109 HIS A O 1
ATOM 866 N N . ASN A 1 110 ? 0.468 11.809 12.966 1.00 95.19 110 ASN A N 1
ATOM 867 C CA . ASN A 1 110 ? 1.392 12.740 12.346 1.00 95.19 110 ASN A CA 1
ATOM 868 C C . ASN A 1 110 ? 1.271 12.666 10.822 1.00 95.19 110 ASN A C 1
ATOM 870 O O . ASN A 1 110 ? 1.635 11.664 10.210 1.00 95.19 110 ASN A O 1
ATOM 874 N N . ALA A 1 111 ? 0.785 13.749 10.216 1.00 96.31 111 ALA A N 1
ATOM 875 C CA . ALA A 1 111 ? 0.582 13.834 8.774 1.00 96.31 111 ALA A CA 1
ATOM 876 C C . ALA A 1 111 ? 1.872 14.118 7.983 1.00 96.31 111 ALA A C 1
ATOM 878 O O . ALA A 1 111 ? 1.854 13.998 6.764 1.00 96.31 111 ALA A O 1
ATOM 879 N N . ALA A 1 112 ? 2.976 14.492 8.640 1.00 96.50 112 ALA A N 1
ATOM 880 C CA . ALA A 1 112 ? 4.222 14.897 7.989 1.00 96.50 112 ALA A CA 1
ATOM 881 C C . ALA A 1 112 ? 5.056 13.687 7.529 1.00 96.50 112 ALA A C 1
ATOM 883 O O . ALA A 1 112 ? 6.081 13.358 8.129 1.00 96.50 112 ALA A O 1
ATOM 884 N N . LEU A 1 113 ? 4.584 13.016 6.481 1.00 96.81 113 LEU A N 1
ATOM 885 C CA . LEU A 1 113 ? 5.336 12.047 5.684 1.00 96.81 113 LEU A CA 1
ATOM 886 C C . LEU A 1 113 ? 5.972 12.740 4.464 1.00 96.81 113 LEU A C 1
ATOM 888 O O . LEU A 1 113 ? 5.876 13.961 4.332 1.00 96.81 113 LEU A O 1
ATOM 892 N N . ARG A 1 114 ? 6.622 11.972 3.577 1.00 95.62 114 ARG A N 1
ATOM 893 C CA . ARG A 1 114 ? 7.206 12.466 2.315 1.00 95.62 114 ARG A CA 1
ATOM 894 C C . ARG A 1 114 ? 6.209 13.310 1.535 1.00 95.62 114 ARG A C 1
ATOM 896 O O . ARG A 1 114 ? 6.546 14.374 1.032 1.00 95.62 114 ARG A O 1
ATOM 903 N N . GLU A 1 115 ? 4.984 12.810 1.485 1.00 95.44 115 GLU A N 1
ATOM 904 C CA . GLU A 1 115 ? 3.812 13.519 1.009 1.00 95.44 115 GLU A CA 1
ATOM 905 C C . GLU A 1 115 ? 2.870 13.681 2.207 1.00 95.44 115 GLU A C 1
ATOM 907 O O . GLU A 1 115 ? 2.553 12.679 2.864 1.00 95.44 115 GLU A O 1
ATOM 912 N N . PRO A 1 116 ? 2.460 14.916 2.554 1.00 97.44 116 PRO A N 1
ATOM 913 C CA . PRO A 1 116 ? 1.580 15.137 3.687 1.00 97.44 116 PRO A CA 1
ATOM 914 C C . PRO A 1 116 ? 0.267 14.365 3.549 1.00 97.44 116 PRO A C 1
ATOM 916 O O . PRO A 1 116 ? -0.413 14.444 2.527 1.00 97.44 116 PRO A O 1
ATOM 919 N N . VAL A 1 117 ? -0.119 13.650 4.604 1.00 98.25 117 VAL A N 1
ATOM 920 C CA . VAL A 1 117 ? -1.383 12.906 4.618 1.00 98.25 117 VAL A CA 1
ATOM 921 C C . VAL A 1 117 ? -2.550 13.892 4.690 1.00 98.25 117 VAL A C 1
ATOM 923 O O . VAL A 1 117 ? -2.738 14.560 5.712 1.00 98.25 117 VAL A O 1
ATOM 926 N N . ASP A 1 118 ? -3.386 13.939 3.648 1.00 98.00 118 ASP A N 1
ATOM 927 C CA . ASP A 1 118 ? -4.680 14.626 3.710 1.00 98.00 118 ASP A CA 1
ATOM 928 C C . ASP A 1 118 ? -5.628 13.842 4.626 1.00 98.00 118 ASP A C 1
ATOM 930 O O . ASP A 1 118 ? -6.322 12.902 4.224 1.00 98.00 118 ASP A O 1
ATOM 934 N N . ARG A 1 119 ? -5.645 14.251 5.897 1.00 98.25 119 ARG A N 1
ATOM 935 C CA . ARG A 1 119 ? -6.470 13.654 6.948 1.00 98.25 119 ARG A CA 1
ATOM 936 C C . ARG A 1 119 ? -7.951 13.649 6.581 1.00 98.25 119 ARG A C 1
ATOM 938 O O . ARG A 1 119 ? -8.617 12.645 6.820 1.00 98.25 119 ARG A O 1
ATOM 945 N N . ALA A 1 120 ? -8.472 14.753 6.050 1.00 97.69 120 ALA A N 1
ATOM 946 C CA . ALA A 1 120 ? -9.901 14.885 5.789 1.00 97.69 120 ALA A CA 1
ATOM 947 C C . ALA A 1 120 ? -10.329 13.925 4.676 1.00 97.69 120 ALA A C 1
ATOM 949 O O . ALA A 1 120 ? -11.311 13.195 4.826 1.00 97.69 120 ALA A O 1
ATOM 950 N N . THR A 1 121 ? -9.554 13.869 3.592 1.00 97.94 121 THR A N 1
ATOM 951 C CA . THR A 1 121 ? -9.810 12.943 2.487 1.00 97.94 121 THR A CA 1
ATOM 952 C C . THR A 1 121 ? -9.643 11.490 2.914 1.00 97.94 121 THR A C 1
ATOM 954 O O . THR A 1 121 ? -10.525 10.683 2.622 1.00 97.94 121 THR A O 1
ATOM 957 N N . LEU A 1 122 ? -8.581 11.156 3.655 1.00 98.50 122 LEU A N 1
ATOM 958 C CA . LEU A 1 122 ? -8.341 9.789 4.120 1.00 98.50 122 LEU A CA 1
ATOM 959 C C . LEU A 1 122 ? -9.467 9.284 5.032 1.00 98.50 122 LEU A C 1
ATOM 961 O O . LEU A 1 122 ? -10.000 8.201 4.800 1.00 98.50 122 LEU A O 1
ATOM 965 N N . VAL A 1 123 ? -9.879 10.080 6.025 1.00 98.19 123 VAL A N 1
ATOM 966 C CA . VAL A 1 123 ? -10.995 9.727 6.918 1.00 98.19 123 VAL A CA 1
ATOM 967 C C . VAL A 1 123 ? -12.285 9.554 6.114 1.00 98.19 123 VAL A C 1
ATOM 969 O O . VAL A 1 123 ? -12.945 8.527 6.248 1.00 98.19 123 VAL A O 1
ATOM 972 N N . ARG A 1 124 ? -12.615 10.503 5.225 1.00 97.75 124 ARG A N 1
ATOM 973 C CA . ARG A 1 124 ? -13.824 10.453 4.383 1.00 97.75 124 ARG A CA 1
ATOM 974 C C . ARG A 1 124 ? -13.872 9.212 3.490 1.00 97.75 124 ARG A C 1
ATOM 976 O O . ARG A 1 124 ? -14.946 8.669 3.240 1.00 97.75 124 ARG A O 1
ATOM 983 N N . HIS A 1 125 ? -12.732 8.796 2.947 1.00 98.06 125 HIS A N 1
ATOM 984 C CA . HIS A 1 125 ? -12.669 7.670 2.021 1.00 98.06 125 HIS A CA 1
ATOM 985 C C . HIS A 1 125 ? -12.570 6.312 2.703 1.00 98.06 125 HIS A C 1
ATOM 987 O O . HIS A 1 125 ? -12.853 5.337 2.020 1.00 98.06 125 HIS A O 1
ATOM 993 N N . ALA A 1 126 ? -12.179 6.229 3.978 1.00 98.25 126 ALA A N 1
ATOM 994 C CA . ALA A 1 126 ? -11.916 4.946 4.628 1.00 98.25 126 ALA A CA 1
ATOM 995 C C . ALA A 1 126 ? -12.794 4.641 5.848 1.00 98.25 126 ALA A C 1
ATOM 997 O O . ALA A 1 126 ? -13.169 3.486 6.035 1.00 98.25 126 ALA A O 1
ATOM 998 N N . ALA A 1 127 ? -13.161 5.635 6.661 1.00 98.19 127 ALA A N 1
ATOM 999 C CA . ALA A 1 127 ? -13.964 5.386 7.856 1.00 98.19 127 ALA A CA 1
ATOM 1000 C C . ALA A 1 127 ? -15.364 4.850 7.498 1.00 98.19 127 ALA A C 1
ATOM 1002 O O . ALA A 1 127 ? -16.022 5.328 6.572 1.00 98.19 127 ALA A O 1
ATOM 1003 N N . GLY A 1 128 ? -15.811 3.845 8.246 1.00 98.25 128 GLY A N 1
ATOM 1004 C CA . GLY A 1 128 ? -17.081 3.151 8.068 1.00 98.25 128 GLY A CA 1
ATOM 1005 C C . GLY A 1 128 ? -17.129 2.152 6.909 1.00 98.25 128 GLY A C 1
ATOM 1006 O O . GLY A 1 128 ? -18.194 1.581 6.684 1.00 98.25 128 GLY A O 1
ATOM 1007 N N . ARG A 1 129 ? -16.037 1.923 6.169 1.00 98.62 129 ARG A N 1
ATOM 1008 C CA . ARG A 1 129 ? -16.036 1.038 4.991 1.00 98.62 129 ARG A CA 1
ATOM 1009 C C . ARG A 1 129 ? -15.438 -0.328 5.288 1.00 98.62 129 ARG A C 1
ATOM 1011 O O . ARG A 1 129 ? -14.485 -0.455 6.049 1.00 98.62 129 ARG A O 1
ATOM 1018 N N . GLU A 1 130 ? -16.020 -1.339 4.661 1.00 98.75 130 GLU A N 1
ATOM 1019 C CA . GLU A 1 130 ? -15.490 -2.701 4.623 1.00 98.75 130 GLU A CA 1
ATOM 1020 C C . GLU A 1 130 ? -14.295 -2.797 3.675 1.00 98.75 130 GLU A C 1
ATOM 1022 O O . GLU A 1 130 ? -14.288 -2.130 2.639 1.00 98.75 130 GLU A O 1
ATOM 1027 N N . VAL A 1 131 ? -13.302 -3.607 4.034 1.00 98.75 131 VAL A N 1
ATOM 1028 C CA . VAL A 1 131 ? -12.161 -3.963 3.192 1.00 98.75 131 VAL A CA 1
ATOM 1029 C C . VAL A 1 131 ? -12.564 -5.120 2.282 1.00 98.75 131 VAL A C 1
ATOM 1031 O O . VAL A 1 131 ? -12.772 -6.239 2.736 1.00 98.75 131 VAL A O 1
ATOM 1034 N N . GLU A 1 132 ? -12.633 -4.862 0.982 1.00 98.62 132 GLU A N 1
ATOM 1035 C CA . GLU A 1 132 ? -13.054 -5.853 -0.015 1.00 98.62 132 GLU A CA 1
ATOM 1036 C C . GLU A 1 132 ? -11.886 -6.703 -0.521 1.00 98.62 132 GLU A C 1
ATOM 1038 O O . GLU A 1 132 ? -12.058 -7.876 -0.836 1.00 98.62 132 GLU A O 1
ATOM 1043 N N . ALA A 1 133 ? -10.692 -6.115 -0.639 1.00 98.38 133 ALA A N 1
ATOM 1044 C CA . ALA A 1 133 ? -9.516 -6.824 -1.134 1.00 98.38 133 ALA A CA 1
ATOM 1045 C C . ALA A 1 133 ? -8.213 -6.131 -0.731 1.00 98.38 133 ALA A C 1
ATOM 1047 O O . ALA A 1 133 ? -8.146 -4.902 -0.638 1.00 98.38 133 ALA A O 1
ATOM 1048 N N . LEU A 1 134 ? -7.145 -6.919 -0.604 1.00 98.06 134 LEU A N 1
ATOM 1049 C CA . LEU A 1 134 ? -5.776 -6.422 -0.522 1.00 98.06 134 LEU A CA 1
ATOM 1050 C C . LEU A 1 134 ? -5.021 -6.757 -1.808 1.00 98.06 134 LEU A C 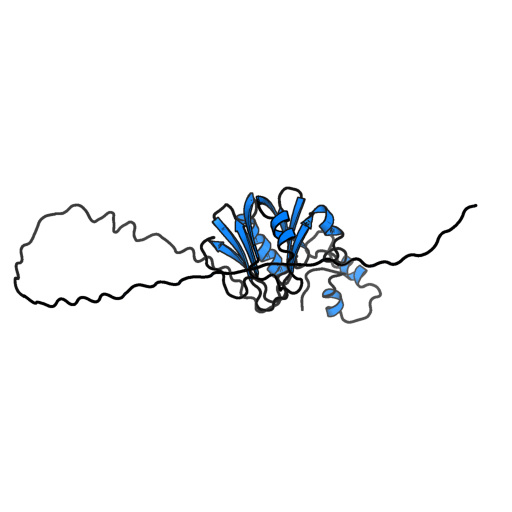1
ATOM 1052 O O . LEU A 1 134 ? -4.792 -7.920 -2.137 1.00 98.06 134 LEU A O 1
ATOM 1056 N N . ARG A 1 135 ? -4.583 -5.723 -2.522 1.00 96.75 135 ARG A N 1
ATOM 1057 C CA . ARG A 1 135 ? -3.808 -5.840 -3.761 1.00 96.75 135 ARG A CA 1
ATOM 1058 C C . ARG A 1 135 ? -2.435 -5.196 -3.602 1.00 96.75 135 ARG A C 1
ATOM 1060 O O . ARG A 1 135 ? -2.170 -4.477 -2.641 1.00 96.75 135 ARG A O 1
ATOM 1067 N N . ARG A 1 136 ? -1.558 -5.450 -4.566 1.00 95.62 136 ARG A N 1
ATOM 1068 C CA . ARG A 1 136 ? -0.245 -4.817 -4.676 1.00 95.62 136 ARG A CA 1
ATOM 1069 C C . ARG A 1 136 ? -0.061 -4.314 -6.101 1.00 95.62 136 ARG A C 1
ATOM 1071 O O . ARG A 1 136 ? -0.465 -4.991 -7.040 1.00 95.62 136 ARG A O 1
ATOM 1078 N N . ARG A 1 137 ? 0.572 -3.153 -6.243 1.00 95.69 137 ARG A N 1
ATOM 1079 C CA . ARG A 1 137 ? 1.069 -2.635 -7.521 1.00 95.69 137 ARG A CA 1
ATOM 1080 C C . ARG A 1 137 ? 2.495 -2.145 -7.311 1.00 95.69 137 ARG A C 1
ATOM 1082 O O . ARG A 1 137 ? 2.717 -1.194 -6.566 1.00 95.69 137 ARG A O 1
ATOM 1089 N N . GLY A 1 138 ? 3.480 -2.827 -7.886 1.00 93.31 138 GLY A N 1
ATOM 1090 C CA . GLY A 1 138 ? 4.895 -2.600 -7.592 1.00 93.31 138 GLY A CA 1
ATOM 1091 C C . GLY A 1 138 ? 5.181 -2.674 -6.089 1.00 93.31 138 GLY A C 1
ATOM 1092 O O . GLY A 1 138 ? 4.971 -3.717 -5.471 1.00 93.31 138 GLY A O 1
ATOM 1093 N N . LYS A 1 139 ? 5.624 -1.553 -5.510 1.00 93.88 139 LYS A N 1
ATOM 1094 C CA . LYS A 1 139 ? 5.949 -1.396 -4.077 1.00 93.88 139 LYS A CA 1
ATOM 1095 C C . LYS A 1 139 ? 4.810 -0.771 -3.254 1.00 93.88 139 LYS A C 1
ATOM 1097 O O . LYS A 1 139 ? 4.996 -0.428 -2.087 1.00 93.88 139 LYS A O 1
ATOM 1102 N N . TYR A 1 140 ? 3.634 -0.603 -3.857 1.00 96.62 140 TYR A N 1
ATOM 1103 C CA . TYR A 1 140 ? 2.445 -0.059 -3.209 1.00 96.62 140 TYR A CA 1
ATOM 1104 C C . TYR A 1 140 ? 1.524 -1.186 -2.747 1.00 96.62 140 TYR A C 1
ATOM 1106 O O . TYR A 1 140 ? 1.169 -2.070 -3.531 1.00 96.62 140 TYR A O 1
ATOM 1114 N N . LEU A 1 141 ? 1.090 -1.113 -1.491 1.00 98.06 141 LEU A N 1
ATOM 1115 C CA . LEU A 1 141 ? -0.027 -1.888 -0.968 1.00 98.06 141 LEU A CA 1
ATOM 1116 C C . LEU A 1 141 ? -1.325 -1.112 -1.220 1.00 98.06 141 LEU A C 1
ATOM 1118 O O . LEU A 1 141 ? -1.419 0.077 -0.905 1.00 98.06 141 LEU A O 1
ATOM 1122 N N . LEU A 1 142 ? -2.324 -1.793 -1.770 1.00 98.44 142 LEU A N 1
ATOM 1123 C CA . LEU A 1 142 ? -3.633 -1.240 -2.098 1.00 98.44 142 LEU A CA 1
ATOM 1124 C C . LEU A 1 142 ? -4.690 -1.946 -1.248 1.00 98.44 142 LEU A C 1
ATOM 1126 O O . LEU A 1 142 ? -4.893 -3.152 -1.376 1.00 98.44 142 LEU A O 1
ATOM 1130 N N . ILE A 1 143 ? -5.367 -1.196 -0.386 1.00 98.69 143 ILE A N 1
ATOM 1131 C CA . ILE A 1 143 ? -6.477 -1.690 0.428 1.00 98.69 143 ILE A CA 1
ATOM 1132 C C . ILE A 1 143 ? -7.759 -1.200 -0.240 1.00 98.69 143 ILE A C 1
ATOM 1134 O O . ILE A 1 143 ? -8.113 -0.023 -0.126 1.00 98.69 143 ILE A O 1
ATOM 1138 N N . ASN A 1 144 ? -8.419 -2.083 -0.984 1.00 98.69 144 ASN A N 1
ATOM 1139 C CA . ASN A 1 144 ? -9.683 -1.778 -1.638 1.00 98.69 144 ASN A CA 1
ATOM 1140 C C . ASN A 1 144 ? -10.809 -1.842 -0.618 1.00 98.69 144 ASN A C 1
ATOM 1142 O O . ASN A 1 144 ? -10.910 -2.789 0.160 1.00 98.69 144 ASN A O 1
ATOM 1146 N N . LEU A 1 145 ? -11.645 -0.819 -0.643 1.00 98.81 145 LEU A N 1
ATOM 1147 C CA . LEU A 1 145 ? -12.733 -0.608 0.283 1.00 98.81 145 LEU A CA 1
ATOM 1148 C C . LEU A 1 145 ? -14.052 -0.528 -0.478 1.00 98.81 145 LEU 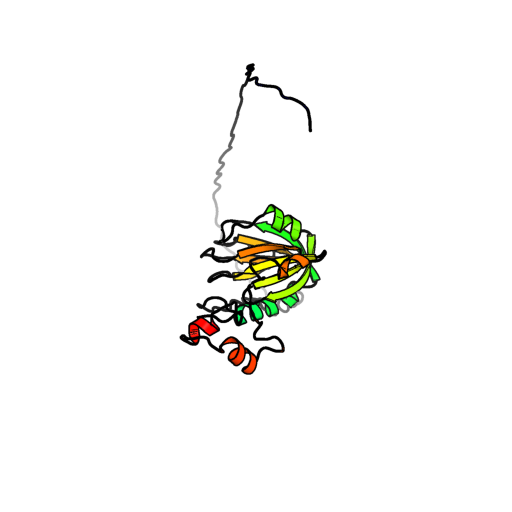A C 1
ATOM 1150 O O . LEU A 1 145 ? -14.132 0.069 -1.558 1.00 98.81 145 LEU A O 1
ATOM 1154 N N . SER A 1 146 ? -15.097 -1.020 0.179 1.00 98.62 146 SER A N 1
ATOM 1155 C CA . SER A 1 146 ? -16.486 -0.902 -0.260 1.00 98.62 146 SER A CA 1
ATOM 1156 C C . SER A 1 146 ? -16.839 0.502 -0.720 1.00 98.62 146 SER A C 1
ATOM 1158 O O . SER A 1 146 ? -16.349 1.496 -0.183 1.00 98.62 146 SER A O 1
ATOM 1160 N N . GLY A 1 147 ? -17.691 0.595 -1.743 1.00 97.56 147 GLY A N 1
ATOM 1161 C CA . GLY A 1 147 ? -18.092 1.855 -2.371 1.00 97.56 147 GLY A CA 1
ATOM 1162 C C . GLY A 1 147 ? -16.975 2.532 -3.176 1.00 97.56 147 GLY A C 1
ATOM 1163 O O . GLY A 1 147 ? -16.918 3.768 -3.211 1.00 97.56 147 GLY A O 1
ATOM 1164 N N . GLY A 1 148 ? -16.091 1.730 -3.779 1.00 98.00 148 GLY A N 1
ATOM 1165 C CA . GLY A 1 148 ? -15.144 2.149 -4.816 1.00 98.00 148 GLY A CA 1
ATOM 1166 C C . GLY A 1 148 ? -14.038 3.075 -4.321 1.00 98.00 148 GLY A C 1
ATOM 1167 O O . GLY A 1 148 ? -13.713 4.058 -4.995 1.00 98.00 148 GLY A O 1
ATOM 1168 N N . ARG A 1 149 ? -13.494 2.816 -3.128 1.00 98.50 149 ARG A N 1
ATOM 1169 C CA . ARG A 1 149 ? -12.376 3.585 -2.561 1.00 98.50 149 ARG A CA 1
ATOM 1170 C C . ARG A 1 149 ? -11.173 2.687 -2.354 1.00 98.50 149 ARG A C 1
ATOM 1172 O O . ARG A 1 149 ? -11.315 1.515 -2.043 1.00 98.50 149 ARG A O 1
ATOM 1179 N N . THR A 1 150 ? -9.984 3.259 -2.468 1.00 98.75 150 THR A N 1
ATOM 1180 C CA . THR A 1 150 ? -8.742 2.548 -2.174 1.00 98.75 150 THR A CA 1
ATOM 1181 C C . THR A 1 150 ? -7.879 3.403 -1.261 1.00 98.75 150 THR A C 1
ATOM 1183 O O . THR A 1 150 ? -7.678 4.590 -1.529 1.00 98.75 150 THR A O 1
ATOM 1186 N N . VAL A 1 151 ? -7.370 2.802 -0.185 1.00 98.69 151 VAL A N 1
ATOM 1187 C CA . VAL A 1 151 ? -6.263 3.355 0.605 1.00 98.69 151 VAL A CA 1
ATOM 1188 C C . VAL A 1 151 ? -4.965 2.796 0.043 1.00 98.69 151 VAL A C 1
ATOM 1190 O O . VAL A 1 151 ? -4.826 1.587 -0.138 1.00 98.69 151 VAL A O 1
ATOM 1193 N N . VAL A 1 152 ? -4.022 3.682 -0.238 1.00 98.56 152 VAL A N 1
ATOM 1194 C CA . VAL A 1 152 ? -2.720 3.353 -0.811 1.00 98.56 152 VAL A CA 1
ATOM 1195 C C . VAL A 1 152 ? -1.653 3.576 0.245 1.00 98.56 152 VAL A C 1
ATOM 1197 O O . VAL A 1 152 ? -1.620 4.630 0.883 1.00 98.56 152 VAL A O 1
ATOM 1200 N N . VAL A 1 153 ? -0.767 2.595 0.408 1.00 98.38 153 VAL A N 1
ATOM 1201 C CA . VAL A 1 153 ? 0.376 2.668 1.321 1.00 98.38 153 VAL A CA 1
ATOM 1202 C C . VAL A 1 153 ? 1.653 2.304 0.572 1.00 98.38 153 VAL A C 1
ATOM 1204 O O . VAL A 1 153 ? 1.768 1.215 0.015 1.00 98.38 153 VAL A O 1
ATOM 1207 N N . HIS A 1 154 ? 2.640 3.194 0.603 1.00 97.12 154 HIS A N 1
ATOM 1208 C CA . HIS A 1 154 ? 4.014 2.911 0.195 1.00 97.12 154 HIS A CA 1
ATOM 1209 C C . HIS A 1 154 ? 4.901 2.924 1.440 1.00 97.12 154 HIS A C 1
ATOM 1211 O O . HIS A 1 154 ? 4.939 3.923 2.158 1.00 97.12 154 HIS A O 1
ATOM 1217 N N . LEU A 1 155 ? 5.634 1.840 1.704 1.00 95.69 155 LEU A N 1
ATOM 1218 C CA . LEU A 1 155 ? 6.423 1.712 2.938 1.00 95.69 155 LEU A CA 1
ATOM 1219 C C . LEU A 1 155 ? 7.673 2.608 2.946 1.00 95.69 155 LEU A C 1
ATOM 1221 O O . LEU A 1 155 ? 8.206 2.936 4.002 1.00 95.69 155 LEU A O 1
ATOM 1225 N N . GLY A 1 156 ? 8.156 3.036 1.781 1.00 93.19 156 GLY A N 1
ATOM 1226 C CA . GLY A 1 156 ? 9.421 3.764 1.703 1.00 93.19 156 GLY A CA 1
ATOM 1227 C C . GLY A 1 156 ? 10.564 2.840 2.116 1.00 93.19 156 GLY A C 1
ATOM 1228 O O . GLY A 1 156 ? 10.580 1.690 1.704 1.00 93.19 156 GLY A O 1
ATOM 1229 N N . MET A 1 157 ? 11.507 3.326 2.927 1.00 90.88 157 MET A N 1
ATOM 1230 C CA . MET A 1 157 ? 12.648 2.511 3.376 1.00 90.88 157 MET A CA 1
ATOM 1231 C C . MET A 1 157 ? 12.489 1.924 4.781 1.00 90.88 157 MET A C 1
ATOM 1233 O O . MET A 1 157 ? 13.058 0.879 5.067 1.00 90.88 157 MET A O 1
ATOM 1237 N N . SER A 1 158 ? 11.773 2.603 5.679 1.00 92.56 158 SER A N 1
ATOM 1238 C CA . SER A 1 158 ? 11.625 2.192 7.087 1.00 92.56 158 SER A CA 1
ATOM 1239 C C . SER A 1 158 ? 10.176 2.077 7.543 1.00 92.56 158 SER A C 1
ATOM 1241 O O . SER A 1 158 ? 9.926 1.851 8.730 1.00 92.56 158 SER A O 1
ATOM 1243 N N . GLY A 1 159 ? 9.232 2.232 6.615 1.00 95.19 159 GLY A N 1
ATOM 1244 C CA . GLY A 1 159 ? 7.820 2.079 6.893 1.00 95.19 159 GLY A CA 1
ATOM 1245 C C . GLY A 1 159 ? 7.489 0.650 7.290 1.00 95.19 159 GLY A C 1
ATOM 1246 O O . GLY A 1 159 ? 7.948 -0.318 6.686 1.00 95.19 159 GLY A O 1
ATOM 1247 N N . ARG A 1 160 ? 6.665 0.521 8.322 1.00 95.12 160 ARG A N 1
ATOM 1248 C CA . ARG A 1 160 ? 6.151 -0.747 8.824 1.00 95.12 160 ARG A CA 1
ATOM 1249 C C . ARG A 1 160 ? 4.655 -0.631 8.999 1.00 95.12 160 ARG A C 1
ATOM 1251 O O . ARG A 1 160 ? 4.179 0.269 9.691 1.00 95.12 160 ARG A O 1
ATOM 1258 N N . LEU A 1 161 ? 3.935 -1.570 8.402 1.00 96.88 161 LEU A N 1
ATOM 1259 C CA . LEU A 1 161 ? 2.507 -1.737 8.603 1.00 96.88 161 LEU A CA 1
ATOM 1260 C C . LEU A 1 161 ? 2.305 -2.955 9.504 1.00 96.88 161 LEU A C 1
ATOM 1262 O O . LEU A 1 161 ? 2.788 -4.040 9.193 1.00 96.88 161 LEU A O 1
ATOM 1266 N N . THR A 1 162 ? 1.660 -2.768 10.651 1.00 96.38 162 THR A N 1
ATOM 1267 C CA . THR A 1 162 ? 1.487 -3.839 11.645 1.00 96.38 162 THR A CA 1
ATOM 1268 C C . THR A 1 162 ? 0.058 -3.865 12.146 1.00 96.38 162 THR A C 1
ATOM 1270 O O . THR A 1 162 ? -0.494 -2.816 12.475 1.00 96.38 162 THR A O 1
ATOM 1273 N N . LEU A 1 163 ? -0.523 -5.060 12.212 1.00 97.31 163 LEU A N 1
ATOM 1274 C CA . LEU A 1 163 ? -1.808 -5.288 12.855 1.00 97.31 163 LEU A CA 1
ATOM 1275 C C . LEU A 1 163 ? -1.571 -5.585 14.338 1.00 97.31 163 LEU A C 1
ATOM 1277 O O . LEU A 1 163 ? -0.834 -6.507 14.682 1.00 97.31 163 LEU A O 1
ATOM 1281 N N . VAL A 1 164 ? -2.163 -4.780 15.214 1.00 96.75 164 VAL A N 1
ATOM 1282 C CA . VAL A 1 164 ? -2.056 -4.913 16.674 1.00 96.75 164 VAL A CA 1
ATOM 1283 C C . VAL A 1 164 ? -3.449 -4.880 17.311 1.00 96.75 164 VAL A C 1
ATOM 1285 O O . VAL A 1 164 ? -4.375 -4.372 16.687 1.00 96.75 164 VAL A O 1
ATOM 1288 N N . PRO A 1 165 ? -3.645 -5.372 18.545 1.00 96.81 165 PRO A N 1
ATOM 1289 C CA . PRO A 1 165 ? -4.909 -5.182 19.261 1.00 96.81 165 PRO A CA 1
ATOM 1290 C C . PRO A 1 165 ? -5.255 -3.694 19.436 1.00 96.81 165 PRO A C 1
ATOM 1292 O O . PRO A 1 165 ? -4.353 -2.888 19.686 1.00 96.81 165 PRO A O 1
ATOM 1295 N N . ALA A 1 166 ? -6.540 -3.330 19.378 1.00 91.88 166 ALA A N 1
ATOM 1296 C CA . ALA A 1 166 ? -7.008 -1.939 19.444 1.00 91.88 166 ALA A CA 1
ATOM 1297 C C . ALA A 1 166 ? -6.539 -1.174 20.694 1.00 91.88 166 ALA A C 1
ATOM 1299 O O . ALA A 1 166 ? -6.223 0.009 20.607 1.00 91.88 166 ALA A O 1
ATOM 1300 N N . GLY A 1 167 ? -6.419 -1.856 21.839 1.00 90.06 167 GLY A N 1
ATOM 1301 C CA . GLY A 1 167 ? -5.928 -1.266 23.091 1.00 90.06 167 GLY A CA 1
ATOM 1302 C C . GLY A 1 167 ? -4.412 -1.037 23.157 1.00 90.06 167 GLY A C 1
ATOM 1303 O O . GLY A 1 167 ? -3.921 -0.524 24.158 1.00 90.06 167 GLY A O 1
ATOM 1304 N N . THR A 1 168 ? -3.649 -1.424 22.130 1.00 93.44 168 THR A N 1
ATOM 1305 C CA . THR A 1 168 ? -2.192 -1.229 22.110 1.00 93.44 168 THR A CA 1
ATOM 1306 C C . THR A 1 168 ? -1.880 0.265 22.007 1.00 93.44 168 THR A C 1
ATOM 1308 O O . THR A 1 168 ? -2.308 0.875 21.024 1.00 93.44 168 THR A O 1
ATOM 1311 N N . PRO A 1 169 ? -1.112 0.865 22.936 1.00 91.62 169 PRO A N 1
ATOM 1312 C CA . PRO A 1 169 ? -0.775 2.287 22.877 1.00 91.62 169 PRO A CA 1
ATOM 1313 C C . PRO A 1 169 ? -0.035 2.676 21.582 1.00 91.62 169 PRO A C 1
ATOM 1315 O O . PRO A 1 169 ? 0.682 1.841 21.016 1.00 91.62 169 PRO A O 1
ATOM 1318 N N . PRO A 1 170 ? -0.179 3.924 21.098 1.00 90.38 170 PRO A N 1
ATOM 1319 C CA . PRO A 1 170 ? 0.621 4.430 19.986 1.00 90.38 170 PRO A CA 1
ATOM 1320 C C . PRO A 1 170 ? 2.123 4.370 20.287 1.00 90.38 170 PRO A C 1
ATOM 1322 O O . PRO A 1 170 ? 2.559 4.652 21.403 1.00 90.38 170 PRO A O 1
ATOM 1325 N N . GLU A 1 171 ? 2.923 4.022 19.281 1.00 91.69 171 GLU A N 1
ATOM 1326 C CA . GLU A 1 171 ? 4.387 4.018 19.385 1.00 91.69 171 GLU A CA 1
ATOM 1327 C C . GLU A 1 171 ? 5.016 5.269 18.746 1.00 91.69 171 GLU A C 1
ATOM 1329 O O . GLU A 1 171 ? 4.408 5.911 17.886 1.00 91.69 171 GLU A O 1
ATOM 1334 N N . PRO A 1 172 ? 6.278 5.601 19.084 1.00 94.88 172 PRO A N 1
ATOM 1335 C CA . PRO A 1 172 ? 7.024 6.623 18.362 1.00 94.88 172 PRO A CA 1
ATOM 1336 C C . PRO A 1 172 ? 7.026 6.370 16.852 1.00 94.88 172 PRO A C 1
ATOM 1338 O O . PRO A 1 172 ? 7.157 5.227 16.394 1.00 94.88 172 PRO A O 1
ATOM 1341 N N . HIS A 1 173 ? 6.940 7.452 16.080 1.00 96.81 173 HIS A N 1
ATOM 1342 C CA . HIS A 1 173 ? 6.879 7.423 14.614 1.00 96.81 173 HIS A CA 1
ATOM 1343 C C . HIS A 1 173 ? 5.636 6.727 14.046 1.00 96.81 173 HIS A C 1
ATOM 1345 O O . HIS A 1 173 ? 5.663 6.292 12.901 1.00 96.81 173 HIS A O 1
ATOM 1351 N N . GLU A 1 174 ? 4.561 6.582 14.820 1.00 97.25 174 GLU A N 1
ATOM 1352 C CA . GLU A 1 174 ? 3.252 6.189 14.299 1.00 97.25 174 GLU A CA 1
ATOM 1353 C C . GLU A 1 174 ? 2.596 7.381 13.593 1.00 97.25 174 GLU A C 1
ATOM 1355 O O . GLU A 1 174 ? 2.489 8.473 14.150 1.00 97.25 174 GLU A O 1
ATOM 1360 N N . HIS A 1 175 ? 2.196 7.179 12.339 1.00 97.81 175 HIS A N 1
ATOM 1361 C CA . HIS A 1 175 ? 1.664 8.238 11.481 1.00 97.81 175 HIS A CA 1
ATOM 1362 C C . HIS A 1 175 ? 0.170 8.078 11.239 1.00 97.81 175 HIS A C 1
ATOM 1364 O O . HIS A 1 175 ? -0.575 9.044 11.394 1.00 97.81 175 HIS A O 1
ATOM 1370 N N . VAL A 1 176 ? -0.266 6.868 10.885 1.00 98.25 176 VAL A N 1
ATOM 1371 C CA . VAL A 1 176 ? -1.659 6.549 10.546 1.00 98.25 176 VAL A CA 1
ATOM 1372 C C . VAL A 1 176 ? -2.055 5.242 11.227 1.00 98.25 176 VAL A C 1
ATOM 1374 O O . VAL A 1 176 ? -1.260 4.305 11.257 1.00 98.25 176 VAL A O 1
ATOM 1377 N N . ALA A 1 177 ? -3.279 5.162 11.738 1.00 97.94 177 ALA A N 1
ATOM 1378 C CA . ALA A 1 177 ? -3.880 3.947 12.265 1.00 97.94 177 ALA A CA 1
ATOM 1379 C C . ALA A 1 177 ? -5.310 3.771 11.730 1.00 97.94 177 ALA A C 1
ATOM 1381 O O . ALA A 1 177 ? -6.125 4.693 11.783 1.00 97.94 177 ALA A O 1
ATOM 1382 N N . LEU A 1 178 ? -5.613 2.575 11.226 1.00 98.31 178 LEU A N 1
ATOM 1383 C CA . LEU A 1 178 ? -6.954 2.147 10.831 1.00 98.31 178 LEU A CA 1
ATOM 1384 C C . LEU A 1 178 ? -7.478 1.204 11.918 1.00 98.31 178 LEU A C 1
ATOM 1386 O O . LEU A 1 178 ? -6.906 0.137 12.143 1.00 98.31 178 LEU A O 1
ATOM 1390 N N . HIS A 1 179 ? -8.528 1.615 12.619 1.00 98.06 179 HIS A N 1
ATOM 1391 C CA . HIS A 1 179 ? -9.190 0.808 13.642 1.00 98.06 179 HIS A CA 1
ATOM 1392 C C . HIS A 1 179 ? -10.235 -0.069 12.973 1.00 98.06 179 HIS A C 1
ATOM 1394 O O . HIS A 1 179 ? -11.067 0.433 12.218 1.00 98.06 179 HIS A O 1
ATOM 1400 N N . LEU A 1 180 ? -10.168 -1.363 13.241 1.00 98.31 180 LEU A N 1
ATOM 1401 C CA . LEU A 1 180 ? -11.007 -2.378 12.633 1.00 98.31 180 LEU A CA 1
ATOM 1402 C C . LEU A 1 180 ? -12.089 -2.832 13.609 1.00 98.31 180 LEU A C 1
ATOM 1404 O O . LEU A 1 180 ? -11.852 -2.922 14.817 1.00 98.31 180 LEU A O 1
ATOM 1408 N N . ARG A 1 181 ? -13.253 -3.186 13.071 1.00 98.00 181 ARG A N 1
ATOM 1409 C CA . ARG A 1 181 ? -14.412 -3.632 13.845 1.00 98.00 181 ARG A CA 1
ATOM 1410 C C . ARG A 1 181 ? -14.148 -4.925 14.611 1.00 98.00 181 ARG A C 1
ATOM 1412 O O . ARG A 1 181 ? -14.688 -5.101 15.69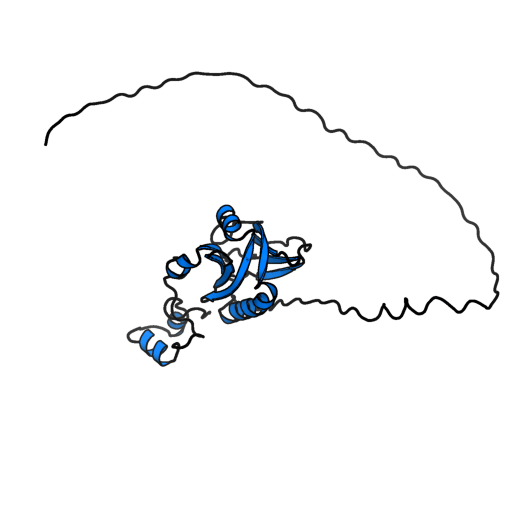8 1.00 98.00 181 ARG A O 1
ATOM 1419 N N . SER A 1 182 ? -13.289 -5.808 14.100 1.00 96.38 182 SER A N 1
ATOM 1420 C CA . SER A 1 182 ? -12.856 -7.017 14.820 1.00 96.38 182 SER A CA 1
ATOM 1421 C C . SER A 1 182 ? -12.047 -6.748 16.100 1.00 96.38 182 SER A C 1
ATOM 1423 O O . SER A 1 182 ? -11.712 -7.686 16.824 1.00 96.38 182 SER A O 1
ATOM 1425 N N . GLY A 1 183 ? -11.710 -5.487 16.398 1.00 95.19 183 GLY A N 1
ATOM 1426 C CA . GLY A 1 183 ? -10.864 -5.105 17.531 1.00 95.19 183 GLY A CA 1
ATOM 1427 C C . GLY A 1 183 ? -9.368 -5.071 17.199 1.00 95.19 183 GLY A C 1
ATOM 1428 O O . GLY A 1 183 ? -8.536 -4.924 18.100 1.00 95.19 183 GLY A O 1
ATOM 1429 N N . GLY A 1 184 ? -9.010 -5.196 15.918 1.00 95.94 184 GLY A N 1
ATOM 1430 C CA . GLY A 1 184 ? -7.664 -4.953 15.406 1.00 95.94 184 GLY A CA 1
ATOM 1431 C C . GLY A 1 184 ? -7.400 -3.476 15.091 1.00 95.94 184 GLY A C 1
ATOM 1432 O O . GLY A 1 184 ? -8.306 -2.680 14.868 1.00 95.94 184 GLY A O 1
ATOM 1433 N N . ARG A 1 185 ? -6.127 -3.096 15.049 1.00 96.50 185 ARG A N 1
ATOM 1434 C CA . ARG A 1 185 ? -5.650 -1.766 14.666 1.00 96.50 185 ARG A CA 1
ATOM 1435 C C . ARG A 1 185 ? -4.462 -1.915 13.732 1.00 96.50 185 ARG A C 1
ATOM 1437 O O . ARG A 1 185 ? -3.398 -2.382 14.138 1.00 96.50 185 ARG A O 1
ATOM 1444 N N . LEU A 1 186 ? -4.641 -1.529 12.474 1.00 98.00 186 LEU A N 1
ATOM 1445 C CA . LEU A 1 186 ? -3.581 -1.525 11.476 1.00 98.00 186 LEU A CA 1
ATOM 1446 C C . LEU A 1 186 ? -2.841 -0.192 11.547 1.00 98.00 186 LEU A C 1
ATOM 1448 O O . LEU A 1 186 ? -3.371 0.837 11.132 1.00 98.00 186 LEU A O 1
ATOM 1452 N N . ARG A 1 187 ? -1.621 -0.194 12.082 1.00 97.38 187 ARG A N 1
ATOM 1453 C CA . ARG A 1 187 ? -0.810 1.020 12.241 1.00 97.38 187 ARG A CA 1
ATOM 1454 C C . ARG A 1 187 ? 0.327 1.083 11.233 1.00 97.38 187 ARG A C 1
ATOM 1456 O O . ARG A 1 187 ? 1.009 0.083 10.998 1.00 97.38 187 ARG A O 1
ATOM 1463 N N . PHE A 1 188 ? 0.562 2.277 10.704 1.00 98.19 188 PHE A N 1
ATOM 1464 C CA . PHE A 1 188 ? 1.702 2.624 9.873 1.00 98.19 188 PHE A CA 1
ATOM 1465 C C . PHE A 1 188 ? 2.711 3.442 10.683 1.00 98.19 188 PHE A C 1
ATOM 1467 O O . PHE A 1 188 ? 2.402 4.540 11.161 1.00 98.19 188 PHE A O 1
ATOM 1474 N N . ARG A 1 189 ? 3.924 2.903 10.829 1.00 97.56 189 ARG A N 1
ATOM 1475 C CA . ARG A 1 189 ? 5.057 3.568 11.477 1.00 97.56 189 ARG A CA 1
ATOM 1476 C C . ARG A 1 189 ? 6.167 3.825 10.477 1.00 97.56 189 ARG A C 1
ATOM 1478 O O . ARG A 1 189 ? 6.484 2.920 9.719 1.00 97.56 189 ARG A O 1
ATOM 1485 N N . ASP A 1 190 ? 6.805 4.989 10.525 1.00 97.25 190 ASP A N 1
ATOM 1486 C CA . ASP A 1 190 ? 7.947 5.282 9.657 1.00 97.25 190 ASP A CA 1
ATOM 1487 C C . ASP A 1 190 ? 8.918 6.316 10.261 1.00 97.25 190 ASP A C 1
ATOM 1489 O O . ASP A 1 190 ? 8.719 7.523 10.121 1.00 97.25 190 ASP A O 1
ATOM 1493 N N . PRO A 1 191 ? 10.019 5.872 10.894 1.00 96.19 191 PRO A N 1
ATOM 1494 C CA . PRO A 1 191 ? 11.005 6.776 11.486 1.00 96.19 191 PRO A CA 1
ATOM 1495 C C . PRO A 1 191 ? 11.642 7.764 10.501 1.00 96.19 191 PRO A C 1
ATOM 1497 O O . PRO A 1 191 ? 11.935 8.897 10.882 1.00 96.19 191 PRO A O 1
ATOM 1500 N N . ARG A 1 192 ? 11.855 7.362 9.238 1.00 95.75 192 ARG A N 1
ATOM 1501 C CA . ARG A 1 192 ? 12.491 8.210 8.212 1.00 95.75 192 ARG A CA 1
ATOM 1502 C C . ARG A 1 192 ? 11.489 9.061 7.437 1.00 95.75 192 ARG A C 1
ATOM 1504 O O . ARG A 1 192 ? 11.915 9.965 6.727 1.00 95.75 192 ARG A O 1
ATOM 1511 N N . ARG A 1 193 ? 10.186 8.811 7.607 1.00 96.19 193 ARG A N 1
ATOM 1512 C CA . ARG A 1 193 ? 9.085 9.575 6.998 1.00 96.19 193 ARG A CA 1
ATOM 1513 C C . ARG A 1 193 ? 9.137 9.595 5.464 1.00 96.19 193 ARG A C 1
ATOM 1515 O O . ARG A 1 193 ? 8.775 10.589 4.846 1.00 96.19 193 ARG A O 1
ATOM 1522 N N . PHE A 1 194 ? 9.594 8.508 4.847 1.00 96.00 194 PHE A N 1
ATOM 1523 C CA . PHE A 1 194 ? 9.650 8.346 3.389 1.00 96.00 194 PHE A CA 1
ATOM 1524 C C . PHE A 1 194 ? 8.481 7.568 2.795 1.00 96.00 194 PHE A C 1
ATOM 1526 O O . PHE A 1 194 ? 8.339 7.511 1.571 1.00 96.00 194 PHE A O 1
ATOM 1533 N N . GLY A 1 195 ? 7.674 6.944 3.643 1.00 96.31 195 GLY A N 1
ATOM 1534 C CA . GLY A 1 195 ? 6.436 6.323 3.245 1.00 96.31 195 GLY A CA 1
ATOM 1535 C C . GLY A 1 195 ? 5.395 7.344 2.818 1.00 96.31 195 GLY A C 1
ATOM 1536 O O . GLY A 1 195 ? 5.528 8.547 3.045 1.00 96.31 195 GLY A O 1
ATOM 1537 N N . VAL A 1 196 ? 4.354 6.830 2.184 1.00 97.75 196 VAL A N 1
ATOM 1538 C CA . VAL A 1 196 ? 3.248 7.612 1.639 1.00 97.75 196 VAL A CA 1
ATOM 1539 C C . VAL A 1 196 ? 1.953 6.896 1.969 1.00 97.75 196 VAL A C 1
ATOM 1541 O O . VAL A 1 196 ? 1.867 5.676 1.828 1.00 97.75 196 VAL A O 1
ATOM 1544 N N . VAL A 1 197 ? 0.961 7.659 2.427 1.00 98.50 197 VAL A N 1
ATOM 1545 C CA . VAL A 1 197 ? -0.380 7.160 2.729 1.00 98.50 197 VAL A CA 1
ATOM 1546 C C . VAL A 1 197 ? -1.399 8.147 2.184 1.00 98.50 197 VAL A C 1
ATOM 1548 O O . VAL A 1 197 ? -1.447 9.297 2.619 1.00 98.50 197 VAL A O 1
ATOM 1551 N N . PHE A 1 198 ? -2.234 7.694 1.257 1.00 98.44 198 PHE A N 1
ATOM 1552 C CA . PHE A 1 198 ? -3.321 8.492 0.691 1.00 98.44 198 PHE A CA 1
ATOM 1553 C C . PHE A 1 198 ? -4.510 7.605 0.334 1.00 98.44 198 PHE A C 1
ATOM 1555 O O . PHE A 1 198 ? -4.487 6.388 0.515 1.00 98.44 198 PHE A O 1
ATOM 1562 N N . SER A 1 199 ? -5.588 8.223 -0.142 1.00 98.50 199 SER A N 1
ATOM 1563 C CA . SER A 1 199 ? -6.751 7.487 -0.624 1.00 98.50 199 SER A CA 1
ATOM 1564 C C . SER A 1 199 ? -7.407 8.192 -1.797 1.00 98.50 199 SER A C 1
ATOM 1566 O O . SER A 1 199 ? -7.429 9.420 -1.867 1.00 98.50 199 SER A O 1
ATOM 1568 N N . LEU A 1 200 ? -8.004 7.409 -2.684 1.00 98.31 200 LEU A N 1
ATOM 1569 C CA . LEU A 1 200 ? -8.616 7.887 -3.917 1.00 98.31 200 LEU A CA 1
ATOM 1570 C C . LEU A 1 200 ? -9.768 6.966 -4.350 1.00 98.31 200 LEU A C 1
ATOM 1572 O O . LEU A 1 200 ? -9.897 5.855 -3.825 1.00 98.31 200 LEU A O 1
ATOM 1576 N N . PRO A 1 201 ? -10.649 7.410 -5.268 1.00 98.44 201 PRO A N 1
ATOM 1577 C CA . PRO A 1 201 ? -11.561 6.499 -5.949 1.00 98.44 201 PRO A CA 1
ATOM 1578 C C . PRO A 1 201 ? -10.779 5.381 -6.644 1.00 98.44 201 PRO A C 1
ATOM 1580 O O . PRO A 1 201 ? -9.817 5.658 -7.355 1.00 98.44 201 PRO A O 1
ATOM 1583 N N . THR A 1 202 ? -11.216 4.131 -6.503 1.00 97.88 202 THR A N 1
ATOM 1584 C CA . THR A 1 202 ? -10.546 2.976 -7.127 1.00 97.88 202 THR A CA 1
ATOM 1585 C C . THR A 1 202 ? -10.465 3.127 -8.647 1.00 97.88 202 THR A C 1
ATOM 1587 O O . THR A 1 202 ? -9.436 2.832 -9.243 1.00 97.88 202 THR A O 1
ATOM 1590 N N . ALA A 1 203 ? -11.507 3.681 -9.274 1.00 97.62 203 ALA A N 1
ATOM 1591 C CA . ALA A 1 203 ? -11.534 3.948 -10.713 1.00 97.62 203 ALA A CA 1
ATOM 1592 C C . ALA A 1 203 ? -10.479 4.973 -11.181 1.00 97.62 203 ALA A C 1
ATOM 1594 O O . ALA A 1 203 ? -10.134 4.995 -12.357 1.00 97.62 203 ALA A O 1
ATOM 1595 N N . ALA A 1 204 ? -9.951 5.806 -10.277 1.00 97.38 204 ALA A N 1
ATOM 1596 C CA . ALA A 1 204 ? -8.923 6.795 -10.596 1.00 97.38 204 ALA A CA 1
ATOM 1597 C C . ALA A 1 204 ? -7.491 6.238 -10.496 1.00 97.38 204 ALA A C 1
ATOM 1599 O O . ALA A 1 204 ? -6.562 6.911 -10.933 1.00 97.38 204 ALA A O 1
ATOM 1600 N N . LEU A 1 205 ? -7.298 5.021 -9.962 1.00 96.12 205 LEU A N 1
ATOM 1601 C CA . LEU A 1 205 ? -5.968 4.441 -9.725 1.00 96.12 205 LEU A CA 1
ATOM 1602 C C . LEU A 1 205 ? -5.089 4.423 -10.978 1.00 96.12 205 LEU A C 1
ATOM 1604 O O . LEU A 1 205 ? -3.932 4.811 -10.902 1.00 96.12 205 LEU A O 1
ATOM 1608 N N . ALA A 1 206 ? -5.625 3.998 -12.124 1.00 94.19 206 ALA A N 1
ATOM 1609 C CA . ALA A 1 206 ? -4.834 3.843 -13.347 1.00 94.19 206 ALA A CA 1
ATOM 1610 C C . ALA A 1 206 ? -4.299 5.177 -13.905 1.00 94.19 206 ALA A C 1
ATOM 1612 O O . ALA A 1 206 ? -3.235 5.204 -14.516 1.00 94.19 206 ALA A O 1
ATOM 1613 N N . GLY A 1 207 ? -5.031 6.277 -13.699 1.00 96.31 207 GLY A N 1
ATOM 1614 C CA . GLY A 1 207 ? -4.649 7.610 -14.174 1.00 96.31 207 GLY A CA 1
ATOM 1615 C C . GLY A 1 207 ? -3.867 8.438 -13.155 1.00 96.31 207 GLY A C 1
ATOM 1616 O O . GLY A 1 207 ? -3.369 9.509 -13.498 1.00 96.31 207 GLY A O 1
ATOM 1617 N N . ASP A 1 208 ? -3.766 7.976 -11.910 1.00 97.19 208 ASP A N 1
ATOM 1618 C CA . ASP A 1 208 ? -3.091 8.717 -10.852 1.00 97.19 208 ASP A CA 1
ATOM 1619 C C . ASP A 1 208 ? -1.570 8.786 -11.117 1.00 97.19 208 ASP A C 1
ATOM 1621 O O . ASP A 1 208 ? -0.973 7.788 -11.542 1.00 97.19 208 ASP A O 1
ATOM 1625 N N . PRO A 1 209 ? -0.915 9.941 -10.878 1.00 95.38 209 PRO A N 1
ATOM 1626 C CA . PRO A 1 209 ? 0.507 10.130 -11.165 1.00 95.38 209 PRO A CA 1
ATOM 1627 C C . PRO A 1 209 ? 1.443 9.109 -10.510 1.00 95.38 209 PRO A C 1
ATOM 1629 O O . PRO A 1 209 ? 2.528 8.876 -11.038 1.00 95.38 209 PRO A O 1
ATOM 1632 N N . HIS A 1 210 ? 1.047 8.475 -9.401 1.00 94.62 210 HIS A N 1
ATOM 1633 C CA . HIS A 1 210 ? 1.844 7.436 -8.744 1.00 94.62 210 HIS A CA 1
ATOM 1634 C C . HIS A 1 210 ? 1.858 6.106 -9.503 1.00 94.62 210 HIS A C 1
ATOM 1636 O O . HIS A 1 210 ? 2.743 5.286 -9.265 1.00 94.62 210 HIS A O 1
ATOM 1642 N N . PHE A 1 211 ? 0.890 5.878 -10.393 1.00 96.19 211 PHE A N 1
ATOM 1643 C CA . PHE A 1 211 ? 0.681 4.590 -11.052 1.00 96.19 211 PHE A CA 1
ATOM 1644 C C . PHE A 1 211 ? 0.744 4.660 -12.576 1.00 96.19 211 PHE A C 1
ATOM 1646 O O . PHE A 1 211 ? 1.138 3.677 -13.199 1.00 96.19 211 PHE A O 1
ATOM 1653 N N . SER A 1 212 ? 0.386 5.795 -13.178 1.00 95.56 212 SER A N 1
ATOM 1654 C CA . SER A 1 212 ? 0.234 5.939 -14.633 1.00 95.56 212 SER A CA 1
ATOM 1655 C C . SER A 1 212 ? 1.518 5.690 -15.431 1.00 95.56 212 SER A C 1
ATOM 1657 O O . SER A 1 212 ? 1.455 5.319 -16.598 1.00 95.56 212 SER A O 1
ATOM 1659 N N . HIS A 1 213 ? 2.680 5.859 -14.799 1.00 92.94 213 HIS A N 1
ATOM 1660 C CA . HIS A 1 213 ? 3.997 5.644 -15.399 1.00 92.94 213 HIS A CA 1
ATOM 1661 C C . HIS A 1 213 ? 4.600 4.263 -15.089 1.00 92.94 213 HIS A C 1
ATOM 1663 O O . HIS A 1 213 ? 5.705 3.970 -15.540 1.00 92.94 213 HIS A O 1
ATOM 1669 N N . LEU A 1 214 ? 3.933 3.433 -14.283 1.00 94.44 214 LEU A N 1
ATOM 1670 C CA . LEU A 1 214 ? 4.482 2.160 -13.821 1.00 94.44 214 LEU A CA 1
ATOM 1671 C C . LEU A 1 214 ? 4.468 1.094 -14.924 1.00 94.44 214 LEU A C 1
ATOM 1673 O O . LEU A 1 214 ? 3.436 0.850 -15.550 1.00 94.44 214 LEU A O 1
ATOM 1677 N N . GLY A 1 215 ? 5.598 0.404 -15.084 1.00 93.50 215 GLY A N 1
ATOM 1678 C CA . GLY A 1 215 ? 5.806 -0.656 -16.071 1.00 93.50 215 GLY A CA 1
ATOM 1679 C C . GLY A 1 215 ? 5.161 -2.000 -15.718 1.00 93.50 215 GLY A C 1
ATOM 1680 O O . GLY A 1 215 ? 4.260 -2.095 -14.882 1.00 93.50 215 GLY A O 1
ATOM 1681 N N . ALA A 1 216 ? 5.623 -3.074 -16.353 1.00 94.19 216 ALA A N 1
ATOM 1682 C CA . ALA A 1 216 ? 5.039 -4.407 -16.190 1.00 94.19 216 ALA A CA 1
ATOM 1683 C C . ALA A 1 216 ? 5.154 -4.939 -14.746 1.00 94.19 216 ALA A C 1
ATOM 1685 O O . ALA A 1 216 ? 6.161 -4.704 -14.074 1.00 94.19 216 ALA A O 1
ATOM 1686 N N . GLU A 1 217 ? 4.136 -5.667 -14.270 1.00 93.94 217 GLU A N 1
ATOM 1687 C CA . GLU A 1 217 ? 4.250 -6.495 -13.061 1.00 93.94 217 GLU A CA 1
ATOM 1688 C C . GLU A 1 217 ? 5.058 -7.764 -13.372 1.00 93.94 217 GLU A C 1
ATOM 1690 O O . GLU A 1 217 ? 4.644 -8.548 -14.225 1.00 93.94 217 GLU A O 1
ATOM 1695 N N . PRO A 1 218 ? 6.160 -8.043 -12.655 1.00 91.62 218 PRO A N 1
ATOM 1696 C CA . PRO A 1 218 ? 7.014 -9.190 -12.964 1.00 91.62 218 PRO A CA 1
ATOM 1697 C C . PRO A 1 218 ? 6.402 -10.552 -12.604 1.00 91.62 218 PRO A C 1
ATOM 1699 O O . PRO A 1 218 ? 6.941 -11.585 -12.987 1.00 91.62 218 PRO A O 1
ATOM 1702 N N . LEU A 1 219 ? 5.306 -10.565 -11.838 1.00 86.19 219 LEU A N 1
ATOM 1703 C CA . LEU A 1 219 ? 4.600 -11.784 -11.426 1.00 86.19 219 LEU A CA 1
ATOM 1704 C C . LEU A 1 219 ? 3.312 -12.028 -12.224 1.00 86.19 219 LEU A C 1
ATOM 1706 O O . LEU A 1 219 ? 2.628 -13.020 -11.978 1.00 86.19 219 LEU A O 1
ATOM 1710 N N . GLU A 1 220 ? 2.952 -11.121 -13.134 1.00 88.06 220 GLU A N 1
ATOM 1711 C CA . GLU A 1 220 ? 1.771 -11.281 -13.978 1.00 88.06 220 GLU A CA 1
ATOM 1712 C C . GLU A 1 220 ? 2.106 -12.041 -15.271 1.00 88.06 220 GLU A C 1
ATOM 1714 O O . GLU A 1 220 ? 3.240 -11.980 -15.763 1.00 88.06 220 GLU A O 1
ATOM 1719 N N . PRO A 1 221 ? 1.123 -12.752 -15.855 1.00 89.44 221 PRO A N 1
ATOM 1720 C CA . PRO A 1 221 ? 1.290 -13.362 -17.166 1.00 89.44 221 PRO A CA 1
ATOM 1721 C C . PRO A 1 221 ? 1.739 -12.334 -18.213 1.00 89.44 221 PRO A C 1
ATOM 1723 O O . PRO A 1 221 ? 1.202 -11.232 -18.287 1.00 89.44 221 PRO A O 1
ATOM 1726 N N . GLY A 1 222 ? 2.703 -12.716 -19.052 1.00 86.75 222 GLY A N 1
ATOM 1727 C CA . GLY A 1 222 ? 3.238 -11.860 -20.116 1.00 86.75 222 GLY A CA 1
ATOM 1728 C C . GLY A 1 222 ? 4.535 -11.125 -19.764 1.00 86.75 222 GLY A C 1
ATOM 1729 O O . GLY A 1 222 ? 5.151 -10.544 -20.659 1.00 86.75 222 GLY A O 1
ATOM 1730 N N . PHE A 1 223 ? 4.994 -11.189 -18.509 1.00 93.12 223 PHE A N 1
ATOM 1731 C CA . PHE A 1 223 ? 6.366 -10.822 -18.168 1.00 93.12 223 PHE A CA 1
ATOM 1732 C C . PHE A 1 223 ? 7.305 -12.022 -18.353 1.00 93.12 223 PHE A C 1
ATOM 1734 O O . PHE A 1 223 ? 7.256 -12.995 -17.602 1.00 93.12 223 PHE A O 1
ATOM 1741 N N . ASP A 1 224 ? 8.168 -11.954 -19.366 1.00 94.00 224 ASP A N 1
ATOM 1742 C CA . ASP A 1 224 ? 9.135 -13.000 -19.696 1.00 94.00 224 ASP A CA 1
ATOM 1743 C C . ASP A 1 224 ? 10.459 -12.419 -20.232 1.00 94.00 224 ASP A C 1
ATOM 1745 O O . ASP A 1 224 ? 10.644 -11.205 -20.379 1.00 94.00 224 ASP A O 1
ATOM 1749 N N . GLY A 1 225 ? 11.419 -13.298 -20.533 1.00 94.12 225 GLY A N 1
ATOM 1750 C CA . GLY A 1 225 ? 12.700 -12.884 -21.111 1.00 94.12 225 GLY A CA 1
ATOM 1751 C C . GLY A 1 225 ? 12.548 -12.179 -22.464 1.00 94.12 225 GLY A C 1
ATOM 1752 O O . GLY A 1 225 ? 13.321 -11.273 -22.775 1.00 94.12 225 GLY A O 1
ATOM 1753 N N . ALA A 1 226 ? 11.528 -12.532 -23.250 1.00 95.31 226 ALA A N 1
ATOM 1754 C CA . ALA A 1 226 ? 11.269 -11.902 -24.538 1.00 95.31 226 ALA A CA 1
ATOM 1755 C C . ALA A 1 226 ? 10.735 -10.470 -24.367 1.00 95.31 226 ALA A C 1
ATOM 1757 O O . ALA A 1 226 ? 11.117 -9.581 -25.128 1.00 95.31 226 ALA A O 1
ATOM 1758 N N . PHE A 1 227 ? 9.901 -10.214 -23.357 1.00 95.81 227 PHE A N 1
ATOM 1759 C CA . PHE A 1 227 ? 9.479 -8.877 -22.951 1.00 95.81 227 PHE A CA 1
ATOM 1760 C C . PHE A 1 227 ? 10.688 -8.015 -22.599 1.00 95.81 227 PHE A C 1
ATOM 1762 O O . PHE A 1 227 ? 10.834 -6.929 -23.158 1.00 95.81 227 PHE A O 1
ATOM 1769 N N . LEU A 1 228 ? 11.587 -8.513 -21.744 1.00 94.81 228 LEU A N 1
ATOM 1770 C CA . LEU A 1 228 ? 12.790 -7.772 -21.358 1.00 94.81 228 LEU A CA 1
ATOM 1771 C C . LEU A 1 228 ? 13.703 -7.499 -22.556 1.00 94.81 228 LEU A C 1
ATOM 1773 O O . LEU A 1 228 ? 14.179 -6.376 -22.708 1.00 94.81 228 LEU A O 1
ATOM 1777 N N . ALA A 1 229 ? 13.899 -8.481 -23.440 1.00 94.88 229 ALA A N 1
ATOM 1778 C CA . ALA A 1 229 ? 14.685 -8.305 -24.658 1.00 94.88 229 ALA A CA 1
ATOM 1779 C C . ALA A 1 229 ? 14.090 -7.222 -25.574 1.00 94.88 229 ALA A C 1
ATOM 1781 O O . ALA A 1 229 ? 14.820 -6.357 -26.058 1.00 94.88 229 ALA A O 1
ATOM 1782 N N . ARG A 1 230 ? 12.762 -7.215 -25.762 1.00 95.62 230 ARG A N 1
ATOM 1783 C CA . ARG A 1 230 ? 12.063 -6.165 -26.523 1.00 95.62 230 ARG A 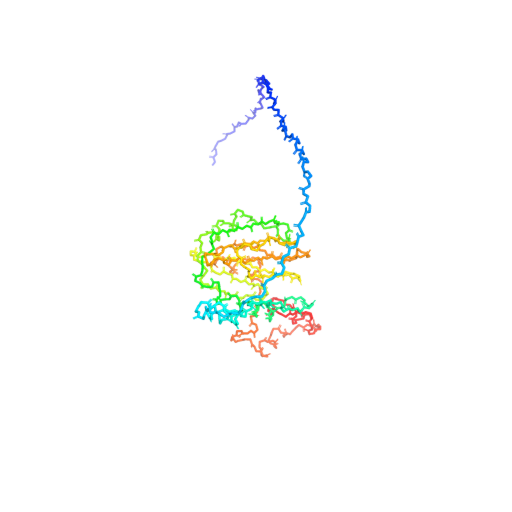CA 1
ATOM 1784 C C . ARG A 1 230 ? 12.183 -4.797 -25.851 1.00 95.62 230 ARG A C 1
ATOM 1786 O O . ARG A 1 230 ? 12.464 -3.820 -26.533 1.00 95.62 230 ARG A O 1
ATOM 1793 N N . ALA A 1 231 ? 12.011 -4.719 -24.533 1.00 94.25 231 ALA A N 1
ATOM 1794 C CA . ALA A 1 231 ? 12.102 -3.466 -23.781 1.00 94.25 231 ALA A CA 1
ATOM 1795 C C . ALA A 1 231 ? 13.529 -2.884 -23.748 1.00 94.25 231 ALA A C 1
ATOM 1797 O O . ALA A 1 231 ? 13.702 -1.663 -23.679 1.00 94.25 231 ALA A O 1
ATOM 1798 N N . ALA A 1 232 ? 14.546 -3.748 -23.809 1.00 95.12 232 ALA A N 1
ATOM 1799 C CA . ALA A 1 232 ? 15.955 -3.375 -23.872 1.00 95.12 232 ALA A CA 1
ATOM 1800 C C . ALA A 1 232 ? 16.432 -3.027 -25.293 1.00 95.12 232 ALA A C 1
ATOM 1802 O O . ALA A 1 232 ? 17.492 -2.417 -25.441 1.00 95.12 232 ALA A O 1
ATOM 1803 N N . ALA A 1 233 ? 15.686 -3.404 -26.337 1.00 95.31 233 ALA A N 1
ATOM 1804 C CA . ALA A 1 233 ? 16.104 -3.230 -27.723 1.00 95.31 233 ALA A CA 1
ATOM 1805 C C . ALA A 1 233 ? 16.435 -1.760 -28.034 1.00 95.31 233 ALA A C 1
ATOM 1807 O O . ALA A 1 233 ? 15.647 -0.851 -27.779 1.00 95.31 233 ALA A O 1
ATOM 1808 N N . GLY A 1 234 ? 17.635 -1.521 -28.568 1.00 92.56 234 GLY A N 1
ATOM 1809 C CA . GLY A 1 234 ? 18.121 -0.179 -28.904 1.00 92.56 234 GLY A CA 1
ATOM 1810 C C . GLY A 1 234 ? 18.591 0.670 -27.715 1.00 92.56 234 GLY A C 1
ATOM 1811 O O . GLY A 1 234 ? 19.162 1.739 -27.937 1.00 92.56 234 GLY A O 1
ATOM 1812 N N . ARG A 1 235 ? 18.429 0.214 -26.464 1.00 93.12 235 ARG A N 1
ATOM 1813 C CA . ARG A 1 235 ? 18.972 0.908 -25.289 1.00 93.12 235 ARG A CA 1
ATOM 1814 C C . ARG A 1 235 ? 20.478 0.661 -25.173 1.00 93.12 235 ARG A C 1
ATOM 1816 O O . ARG A 1 235 ? 20.964 -0.447 -25.387 1.00 93.12 235 ARG A O 1
ATOM 1823 N N . ARG A 1 236 ? 21.224 1.700 -24.798 1.00 92.94 236 ARG A N 1
ATOM 1824 C CA . ARG A 1 236 ? 22.651 1.618 -24.457 1.00 92.94 236 ARG A CA 1
ATOM 1825 C C . ARG A 1 236 ? 22.822 1.962 -22.984 1.00 92.94 236 ARG A C 1
ATOM 1827 O O . ARG A 1 236 ? 22.275 2.961 -22.530 1.00 92.94 236 ARG A O 1
ATOM 1834 N N . GLY A 1 237 ? 23.587 1.159 -22.254 1.00 91.94 237 GLY A N 1
ATOM 1835 C CA . GLY A 1 237 ? 23.900 1.419 -20.851 1.00 91.94 237 GLY A CA 1
ATOM 1836 C C . GLY A 1 237 ? 23.971 0.148 -20.006 1.00 91.94 237 GLY A C 1
ATOM 1837 O O . GLY A 1 237 ? 23.778 -0.953 -20.525 1.00 91.94 237 GLY A O 1
ATOM 1838 N N . PRO A 1 238 ? 24.271 0.284 -18.705 1.00 95.50 238 PRO A N 1
ATOM 1839 C CA . PRO A 1 238 ? 24.373 -0.858 -17.807 1.00 95.50 238 PRO A CA 1
ATOM 1840 C C . PRO A 1 238 ? 23.006 -1.516 -17.560 1.00 95.50 238 PRO A C 1
ATOM 1842 O O . PRO A 1 238 ? 21.976 -0.844 -17.498 1.00 95.50 238 PRO A O 1
ATOM 1845 N N . VAL A 1 239 ? 23.003 -2.835 -17.348 1.00 94.38 239 VAL A N 1
ATOM 1846 C CA . VAL A 1 239 ? 21.774 -3.622 -17.123 1.00 94.38 239 VAL A CA 1
ATOM 1847 C C . VAL A 1 239 ? 21.079 -3.249 -15.808 1.00 94.38 239 VAL A C 1
ATOM 1849 O O . VAL A 1 239 ? 19.854 -3.235 -15.743 1.00 94.38 239 VAL A O 1
ATOM 1852 N N . LYS A 1 240 ? 21.839 -2.899 -14.762 1.00 94.12 240 LYS A N 1
ATOM 1853 C CA . LYS A 1 240 ? 21.276 -2.597 -13.436 1.00 94.12 240 LYS A CA 1
ATOM 1854 C C . LYS A 1 240 ? 20.299 -1.401 -13.450 1.00 94.12 240 LYS A C 1
ATOM 1856 O O . LYS A 1 240 ? 19.156 -1.604 -13.053 1.00 94.12 240 LYS A O 1
ATOM 1861 N N . PRO A 1 241 ? 20.665 -0.197 -13.942 1.00 93.88 241 PRO A N 1
ATOM 1862 C CA . PRO A 1 241 ? 19.722 0.917 -14.070 1.00 93.88 241 PRO A CA 1
ATOM 1863 C C . PRO A 1 241 ? 18.512 0.605 -14.952 1.00 93.88 241 PRO A C 1
ATOM 1865 O O . PRO A 1 241 ? 17.426 1.091 -14.668 1.00 93.88 241 PRO A O 1
ATOM 1868 N N . PHE A 1 242 ? 18.682 -0.221 -15.992 1.00 94.38 242 PHE A N 1
ATOM 1869 C CA . PHE A 1 242 ? 17.572 -0.662 -16.836 1.00 94.38 242 PHE A CA 1
ATOM 1870 C C . PHE A 1 242 ? 16.564 -1.526 -16.065 1.00 94.38 242 PHE A C 1
ATOM 1872 O O . PHE A 1 242 ? 15.365 -1.302 -16.179 1.00 94.38 242 PHE A O 1
ATOM 1879 N N . LEU A 1 243 ? 17.030 -2.481 -15.255 1.00 93.12 243 LEU A N 1
ATOM 1880 C CA . LEU A 1 243 ? 16.146 -3.324 -14.443 1.00 93.12 243 LEU A CA 1
ATOM 1881 C C . LEU A 1 243 ? 15.508 -2.562 -13.276 1.00 93.12 243 LEU A C 1
ATOM 1883 O O . LEU A 1 243 ? 14.391 -2.873 -12.886 1.00 93.12 243 LEU A O 1
ATOM 1887 N N . MET A 1 244 ? 16.203 -1.568 -12.721 1.00 92.69 244 MET A N 1
ATOM 1888 C CA . MET A 1 244 ? 15.682 -0.720 -11.643 1.00 92.69 244 MET A CA 1
ATOM 1889 C C . MET A 1 244 ? 14.726 0.380 -12.137 1.00 92.69 244 MET A C 1
ATOM 1891 O O . MET A 1 244 ? 14.146 1.097 -11.319 1.00 92.69 244 MET A O 1
ATOM 1895 N N . ASP A 1 245 ? 14.564 0.541 -13.453 1.00 92.75 245 ASP A N 1
ATOM 1896 C CA . ASP A 1 245 ? 13.636 1.497 -14.048 1.00 92.75 245 ASP A CA 1
ATOM 1897 C C . ASP A 1 245 ? 12.188 1.013 -13.871 1.00 92.75 245 ASP A C 1
ATOM 1899 O O . ASP A 1 245 ? 11.685 0.165 -14.613 1.00 92.75 245 ASP A O 1
ATOM 1903 N N . GLY A 1 246 ? 11.498 1.606 -12.891 1.00 90.75 246 GLY A N 1
ATOM 1904 C CA . GLY A 1 246 ? 10.102 1.309 -12.566 1.00 90.75 246 GLY A CA 1
ATOM 1905 C C . GLY A 1 246 ? 9.105 1.568 -13.702 1.00 90.75 246 GLY A C 1
ATOM 1906 O O . GLY A 1 246 ? 7.964 1.114 -13.605 1.00 90.75 246 GLY A O 1
ATOM 1907 N N . THR A 1 247 ? 9.511 2.262 -14.772 1.00 93.12 247 THR A N 1
ATOM 1908 C CA . THR A 1 247 ? 8.696 2.447 -15.985 1.00 93.12 247 THR A CA 1
ATOM 1909 C C . THR A 1 247 ? 8.771 1.253 -16.940 1.00 93.12 247 THR A C 1
ATOM 1911 O O . THR A 1 247 ? 7.866 1.051 -17.747 1.00 93.12 247 THR A O 1
ATOM 1914 N N . VAL A 1 248 ? 9.812 0.420 -16.827 1.00 93.38 248 VAL A N 1
ATOM 1915 C CA . VAL A 1 248 ? 9.964 -0.825 -17.594 1.00 93.38 248 VAL A CA 1
ATOM 1916 C C . VAL A 1 248 ? 9.333 -1.984 -16.834 1.00 93.38 248 VAL A C 1
ATOM 1918 O O . VAL A 1 248 ? 8.429 -2.654 -17.337 1.00 93.38 248 VAL A O 1
ATOM 1921 N N . VAL A 1 249 ? 9.790 -2.201 -15.603 1.00 93.19 249 VAL A N 1
ATOM 1922 C CA . VAL A 1 249 ? 9.326 -3.269 -14.719 1.00 93.19 249 VAL A CA 1
ATOM 1923 C C . VAL A 1 249 ? 9.276 -2.744 -13.296 1.00 93.19 249 VAL A C 1
ATOM 1925 O O . VAL A 1 249 ? 10.220 -2.135 -12.797 1.00 93.19 249 VAL A O 1
ATOM 1928 N N . VAL A 1 250 ? 8.155 -2.962 -12.617 1.00 93.75 250 VAL A N 1
ATOM 1929 C CA . VAL A 1 250 ? 8.014 -2.493 -11.240 1.00 93.75 250 VAL A CA 1
ATOM 1930 C C . VAL A 1 250 ? 8.622 -3.468 -10.245 1.00 93.75 250 VAL A C 1
ATOM 1932 O O . VAL A 1 250 ? 8.640 -4.679 -10.447 1.00 93.75 250 VAL A O 1
ATOM 1935 N N . GLY A 1 251 ? 9.035 -2.936 -9.095 1.00 87.75 251 GLY A N 1
ATOM 1936 C CA . GLY A 1 251 ? 9.322 -3.760 -7.924 1.00 87.75 251 GLY A CA 1
ATOM 1937 C C . GLY A 1 251 ? 10.751 -4.278 -7.793 1.00 87.75 251 GLY A C 1
ATOM 1938 O O . GLY A 1 251 ? 11.042 -4.914 -6.783 1.00 87.75 251 GLY A O 1
ATOM 1939 N N . ILE A 1 252 ? 11.631 -3.978 -8.751 1.00 89.50 252 ILE A N 1
ATOM 1940 C CA . ILE A 1 252 ? 13.061 -4.288 -8.657 1.00 89.50 252 ILE A CA 1
ATOM 1941 C C . ILE A 1 252 ? 13.783 -3.194 -7.854 1.00 89.50 252 ILE A C 1
ATOM 1943 O O . ILE A 1 252 ? 13.597 -1.993 -8.074 1.00 89.50 252 ILE A O 1
ATOM 1947 N N . GLY A 1 253 ? 14.567 -3.647 -6.879 1.00 86.00 253 GLY A N 1
ATOM 1948 C CA . GLY A 1 253 ? 15.357 -2.847 -5.948 1.00 86.00 253 GLY A CA 1
ATOM 1949 C C . GLY A 1 253 ? 16.839 -2.770 -6.282 1.00 86.00 253 GLY A C 1
ATOM 1950 O O . GLY A 1 253 ? 17.274 -3.208 -7.345 1.00 86.00 253 GLY A O 1
ATOM 1951 N N . ASN A 1 254 ? 17.609 -2.198 -5.354 1.00 86.12 254 ASN A N 1
ATOM 1952 C CA . ASN A 1 254 ? 19.066 -2.056 -5.469 1.00 86.12 254 ASN A CA 1
ATOM 1953 C C . ASN A 1 254 ? 19.838 -3.346 -5.174 1.00 86.12 254 ASN A C 1
ATOM 1955 O O . ASN A 1 254 ? 19.428 -4.064 -4.241 1.00 86.12 254 ASN A O 1
#

Sequence (254 aa):
RRLVGRLRGSQRHRFAAAGGPLQACLLRRPGQAQAHLRGSRGHGGEGREQGEGRLENHLALFLRLFRPPVKTRFALQSPAMPELPEVEVLRRSLEPHLVGDRIERVEVHNAALREPVDRATLVRHAAGREVEALRRRGKYLLINLSGGRTVVVHLGMSGRLTLVPAGTPPEPHEHVALHLRSGGRLRFRDPRRFGVVFSLPTAALAGDPHFSHLGAEPLEPGFDGAFLARAAAGRRGPVKPFLMDGTVVVGIGN

Radius of gyration: 32.03 Å; chains: 1; bounding box: 46×89×104 Å